Protein AF-A0A0G0PY58-F1 (afdb_monomer)

Foldseek 3Di:
DPDPDDPPPDDDDPDPVVVVVVVVVVLVVVQVVAADFDFWFFFAPFFQDPHGDPDAQWGWGDHPVFQKTKIKRKPDNPLNSLLSVLSCVQSGPVVVVVLVVLVVPDDDPCSVVVNVVVNQVSNLVSQVVSLVVLQVCCVPVVDPDIWMKMWIWGWDWDQDPVRDTWIKIKIDTWAAKWKWKQAPVLDIDTPDDHQFLLVVCCVVVVDPPVLSLCLLQDQALVSDDPSCNVCNDPCRVRHGQGTGNPHDCPVDPDGIDMDTDDQQMKMKIWDCLQSLQDGSVRLSVLVVVDSDFNVSFVVSSVSSRVSLNPSPRNSRTGHITDMGMDGD

Secondary structure (DSSP, 8-state):
-------------S-HHHHHHHHHHHHHHHHHHH--SPPPBP-BSSTT--PBPSS---EEEEETTTTEEEEE-BSSSHHHHHHHHHHHHHHSHHHHHHHHHHHHH--STTHHHHHHHHHHHHHHHHHHHHHHHHHHHHHHH------B-EEEEEEEEEE-TTS-EEEEEEEEEESS-EEEEE-TTS-EEE-----BHHHHHHHTTSS-HHHHHHHHT-SSGGGS-GGGTTTSSHHHHS-BS--BTTS--SSSPPPPEEEEE-TT-EEEEE-HHHHTTS-HHHHHHHHHH---HHHHHHHHHHHHHHHHH-TTSTT-----B-EEEEE-

Nearest PDB structures (foldseek):
  2xzv-assembly1_A  TM=8.140E-01  e=1.488E-15  Synechococcus elongatus
  2pk0-assembly3_C  TM=7.593E-01  e=7.548E-12  Streptococcus agalactiae A909
  6ae9-assembly1_B  TM=5.460E-01  e=1.946E-05  Oryza sativa Japonica Group
  2a8i-assembly1_B  TM=3.777E-01  e=8.333E-01  Homo sapiens
  5tc1-assembly1_M  TM=1.948E-01  e=3.030E+00  Emesvirus zinderi

Sequence (328 aa):
MSKISSFDFQEFPDDDSYLQERYLAFFEEQLERIHDGTKPETGFIQKGVFERKSVCEDVKLKQKNTGVFVVADGADWFAPRESVKIMWEHLGETLDHQLKQVCDHSNTINTLQQLTQFVANVLKTAVLIADHRVEVALLGLGWQTQGTTLSCGKLISISDTTGDSLHRFFFLNLGDSRIYLYRKNGYFHKLTVDDTRLQQWVHQGKLTSKEFSHIDQAISPIDLHRKLFPYATHLNRFQLTRCLGTGDVSREIPSISFIDVLPGERIVMTTNGITDQLLESEIQTHLFREKNDNAVESFLQHVALERSLDARHPRAIADDICVLVHTV

Radius of gyration: 20.15 Å; Cα contacts (8 Å, |Δi|>4): 609; chains: 1; bounding box: 54×49×56 Å

Mean predicted aligned error: 6.65 Å

Solvent-accessible surface area (backbone atoms only — not comparable to full-atom values): 17746 Å² total; per-residue (Å²): 138,79,86,76,79,76,84,76,90,70,89,75,77,98,48,69,67,62,54,50,53,51,49,48,54,52,49,54,57,55,45,66,76,57,44,58,75,77,79,61,44,62,20,28,75,43,64,48,45,94,52,57,47,96,63,54,24,48,39,72,39,34,26,76,92,52,25,31,38,37,42,15,43,25,76,33,65,57,42,11,50,53,36,50,51,36,44,46,65,53,48,21,70,58,36,54,54,50,49,52,53,53,54,78,72,54,91,57,99,56,50,66,63,51,50,52,52,49,53,41,50,52,55,50,48,32,51,53,52,27,27,50,54,36,35,51,47,34,73,74,68,70,53,78,79,50,27,14,24,39,30,38,36,41,46,44,77,44,76,47,98,85,74,52,69,50,35,38,38,36,34,44,66,34,12,60,36,41,40,33,43,37,41,81,89,68,52,67,48,74,76,58,74,48,31,22,50,54,46,51,33,35,77,68,67,77,36,51,72,68,56,50,51,50,53,68,65,41,67,41,70,82,78,48,63,77,89,46,50,86,58,56,38,70,72,38,62,69,34,66,68,32,23,38,40,73,33,72,47,87,86,60,70,75,75,66,45,70,48,82,53,54,81,68,20,31,45,35,38,34,31,47,36,33,56,52,45,41,45,71,70,56,55,48,52,46,61,70,76,40,84,52,39,56,60,43,32,55,48,52,44,49,54,24,50,59,37,19,51,35,65,83,43,74,36,36,51,45,43,38,26,34,62,48,50,44,71,76

pLDDT: mean 87.09, std 14.77, range [29.23, 98.75]

Organism: NCBI:txid1618995

InterPro domains:
  IPR001932 PPM-type phosphatase-like domain [PS51746] (41-328)
  IPR001932 PPM-type phosphatase-like domain [SM00332] (35-326)
  IPR036457 PPM-type phosphatase-like domain superfamily [G3DSA:3.60.40.10] (48-326)
  IPR036457 PPM-type phosphatase-like domain superfamily [SSF81606] (53-325)

Structure (mmCIF, N/CA/C/O backbone):
data_AF-A0A0G0PY58-F1
#
_entry.id   AF-A0A0G0PY58-F1
#
loop_
_atom_site.group_PDB
_atom_site.id
_atom_site.type_symbol
_atom_site.label_atom_id
_atom_site.label_alt_id
_atom_site.label_comp_id
_atom_site.label_asym_id
_atom_site.label_entity_id
_atom_site.label_seq_id
_atom_site.pdbx_PDB_ins_code
_atom_site.Cartn_x
_atom_site.Cartn_y
_atom_site.Cartn_z
_atom_site.occupancy
_atom_site.B_iso_or_equiv
_atom_site.auth_seq_id
_atom_site.auth_comp_id
_atom_site.auth_asym_id
_atom_site.auth_atom_id
_atom_site.pdbx_PDB_model_num
ATOM 1 N N . MET A 1 1 ? 3.209 15.822 27.672 1.00 31.11 1 MET A N 1
ATOM 2 C CA . MET A 1 1 ? 4.031 16.793 26.919 1.00 31.11 1 MET A CA 1
ATOM 3 C C . MET A 1 1 ? 5.425 16.206 26.727 1.00 31.11 1 MET A C 1
ATOM 5 O O . MET A 1 1 ? 6.342 16.548 27.464 1.00 31.11 1 MET A O 1
ATOM 9 N N . SER A 1 2 ? 5.574 15.270 25.790 1.00 29.70 2 SER A N 1
ATOM 10 C CA . SER A 1 2 ? 6.884 14.879 25.263 1.00 29.70 2 SER A CA 1
ATOM 11 C C . SER A 1 2 ? 7.252 15.885 24.171 1.00 29.70 2 SER A C 1
ATOM 13 O O . SER A 1 2 ? 6.420 16.249 23.342 1.00 29.70 2 SER A O 1
ATOM 15 N N . LYS A 1 3 ? 8.475 16.415 24.228 1.00 29.23 3 LYS A N 1
ATOM 16 C CA . LYS A 1 3 ? 9.012 17.325 23.216 1.00 29.23 3 LYS A CA 1
ATOM 17 C C . LYS A 1 3 ? 9.169 16.556 21.901 1.00 29.23 3 LYS A C 1
ATOM 19 O O . LYS A 1 3 ? 10.138 15.822 21.746 1.00 29.23 3 LYS A O 1
ATOM 24 N N . ILE A 1 4 ? 8.240 16.739 20.969 1.00 30.52 4 ILE A N 1
ATOM 25 C CA . ILE A 1 4 ? 8.531 16.566 19.545 1.00 30.52 4 ILE A CA 1
ATOM 26 C C . ILE A 1 4 ? 9.407 17.769 19.191 1.00 30.52 4 ILE A C 1
ATOM 28 O O . ILE A 1 4 ? 8.942 18.907 19.249 1.00 30.52 4 ILE A O 1
ATOM 32 N N . SER A 1 5 ? 10.702 17.547 18.958 1.00 31.98 5 SER A N 1
ATOM 33 C CA . SER A 1 5 ? 11.587 18.612 18.490 1.00 31.98 5 SER A CA 1
ATOM 34 C C . SER A 1 5 ? 11.146 19.007 17.085 1.00 31.98 5 SER A C 1
ATOM 36 O O . SER A 1 5 ? 11.289 18.225 16.145 1.00 31.98 5 SER A O 1
ATOM 38 N N . SER A 1 6 ? 10.595 20.209 16.947 1.00 34.66 6 SER A N 1
ATOM 39 C CA . SER A 1 6 ? 10.464 20.877 15.658 1.00 34.66 6 SER A CA 1
ATOM 40 C C . SER A 1 6 ? 11.845 20.956 15.005 1.00 34.66 6 SER A C 1
ATOM 42 O O . SER A 1 6 ? 12.813 21.336 15.663 1.00 34.66 6 SER A O 1
ATOM 44 N N . PHE A 1 7 ? 11.943 20.564 13.734 1.00 38.94 7 PHE A N 1
ATOM 45 C CA . PHE A 1 7 ? 13.132 20.800 12.917 1.00 38.94 7 PHE A CA 1
ATOM 46 C C . PHE A 1 7 ? 13.337 22.317 12.805 1.00 38.94 7 PHE A C 1
ATOM 48 O O . PHE A 1 7 ? 12.601 22.984 12.081 1.00 38.94 7 PHE A O 1
ATOM 55 N N . ASP A 1 8 ? 14.307 22.863 13.538 1.00 34.69 8 ASP A N 1
ATOM 56 C CA . ASP A 1 8 ? 14.848 24.188 13.241 1.00 34.69 8 ASP A CA 1
ATOM 57 C C . ASP A 1 8 ? 15.769 24.036 12.028 1.00 34.69 8 ASP A C 1
ATOM 59 O O . ASP A 1 8 ? 16.872 23.494 12.118 1.00 34.69 8 ASP A O 1
ATOM 63 N N . PHE A 1 9 ? 15.286 24.483 10.870 1.00 39.56 9 PHE A N 1
ATOM 64 C CA . PHE A 1 9 ? 16.095 24.662 9.669 1.00 39.56 9 PHE A CA 1
ATOM 65 C C . PHE A 1 9 ? 17.006 25.887 9.863 1.00 39.56 9 PHE A C 1
ATOM 67 O O . PHE A 1 9 ? 16.711 26.968 9.360 1.00 39.56 9 PHE A O 1
ATOM 74 N N . GLN A 1 10 ? 18.092 25.753 10.629 1.00 31.94 10 GLN A N 1
ATOM 75 C CA . GLN A 1 10 ? 19.158 26.760 10.675 1.00 31.94 10 GLN A CA 1
ATOM 76 C C . GLN A 1 10 ? 20.381 26.277 9.890 1.00 31.94 10 GLN A C 1
ATOM 78 O O . GLN A 1 10 ? 20.942 25.233 10.205 1.00 31.94 10 GLN A O 1
ATOM 83 N N . GLU A 1 11 ? 20.721 27.070 8.865 1.00 37.28 11 GLU A N 1
ATOM 84 C CA . GLU A 1 11 ? 21.960 27.134 8.068 1.00 37.28 11 GLU A CA 1
ATOM 85 C C . GLU A 1 11 ? 22.759 25.826 7.944 1.00 37.28 11 GLU A C 1
ATOM 87 O O . GLU A 1 11 ? 23.591 25.485 8.787 1.00 37.28 11 GLU A O 1
ATOM 92 N N . PHE A 1 12 ? 22.534 25.113 6.837 1.00 42.19 12 PHE A N 1
ATOM 93 C CA . PHE A 1 12 ? 23.250 23.888 6.492 1.00 42.19 12 PHE A CA 1
ATOM 94 C C . PHE A 1 12 ? 24.260 24.116 5.352 1.00 42.19 12 PHE A C 1
ATOM 96 O O . PHE A 1 12 ? 24.016 24.960 4.492 1.00 42.19 12 PHE A O 1
ATOM 103 N N . PRO A 1 13 ? 25.393 23.388 5.347 1.00 38.38 13 PRO A N 1
ATOM 104 C CA . PRO A 1 13 ? 26.414 23.475 4.301 1.00 38.38 13 PRO A CA 1
ATOM 105 C C . PRO A 1 13 ? 25.908 22.953 2.944 1.00 38.38 13 PRO A C 1
ATOM 107 O O . PRO A 1 13 ? 25.106 22.024 2.909 1.00 38.38 13 PRO A O 1
ATOM 110 N N . ASP A 1 14 ? 26.444 23.515 1.854 1.00 45.16 14 ASP A N 1
ATOM 111 C CA . ASP A 1 14 ? 26.076 23.306 0.434 1.00 45.16 14 ASP A CA 1
ATOM 112 C C . ASP A 1 14 ? 26.307 21.878 -0.136 1.00 45.16 14 ASP A C 1
ATOM 114 O O . ASP A 1 14 ? 26.390 21.707 -1.352 1.00 45.16 14 ASP A O 1
ATOM 118 N N . ASP A 1 15 ? 26.458 20.843 0.698 1.00 55.75 15 ASP A N 1
ATOM 119 C CA . ASP A 1 15 ? 26.666 19.461 0.239 1.00 55.75 15 ASP A CA 1
ATOM 120 C C . ASP A 1 15 ? 25.399 18.617 0.446 1.00 55.75 15 ASP A C 1
ATOM 122 O O . ASP A 1 15 ? 25.137 18.092 1.535 1.00 55.75 15 ASP A O 1
ATOM 126 N N . ASP A 1 16 ? 24.614 18.489 -0.629 1.00 65.44 16 ASP A N 1
ATOM 127 C CA . ASP A 1 16 ? 23.359 17.728 -0.685 1.00 65.44 16 ASP A CA 1
ATOM 128 C C . ASP A 1 16 ? 23.508 16.279 -0.183 1.00 65.44 16 ASP A C 1
ATOM 130 O O . ASP A 1 16 ? 22.574 15.726 0.407 1.00 65.44 16 ASP A O 1
ATOM 134 N N . SER A 1 17 ? 24.688 15.666 -0.351 1.00 71.38 17 SER A N 1
ATOM 135 C CA . SER A 1 17 ? 24.933 14.274 0.051 1.00 71.38 17 SER A CA 1
ATOM 136 C C . SER A 1 17 ? 24.943 14.096 1.574 1.00 71.38 17 SER A C 1
ATOM 138 O O . SER A 1 17 ? 24.347 13.157 2.107 1.00 71.38 17 SER A O 1
ATOM 140 N N . TYR A 1 18 ? 25.529 15.049 2.299 1.00 76.31 18 TYR A N 1
ATOM 141 C CA . TYR A 1 18 ? 25.595 15.023 3.759 1.00 76.31 18 TYR A CA 1
ATOM 142 C C . TYR A 1 18 ? 24.217 15.227 4.402 1.00 76.31 18 TYR A C 1
ATOM 144 O O . TYR A 1 18 ? 23.885 14.598 5.414 1.00 76.31 18 TYR A O 1
ATOM 152 N N . LEU A 1 19 ? 23.392 16.098 3.813 1.00 75.31 19 LEU A N 1
ATOM 153 C CA . LEU A 1 19 ? 22.016 16.325 4.259 1.00 75.31 19 LEU A CA 1
ATOM 154 C C . LEU A 1 19 ? 21.144 15.087 4.059 1.00 75.31 19 LEU A C 1
ATOM 156 O O . LEU A 1 19 ? 20.408 14.706 4.976 1.00 75.31 19 LEU A O 1
ATOM 160 N N . GLN A 1 20 ? 21.274 14.436 2.902 1.00 80.94 20 GLN A N 1
ATOM 161 C CA . GLN A 1 20 ? 20.603 13.175 2.616 1.00 80.94 20 GLN A CA 1
ATOM 162 C C . GLN A 1 20 ? 20.972 12.101 3.645 1.00 80.94 20 GLN A C 1
ATOM 164 O O . GLN A 1 20 ? 20.082 11.527 4.271 1.00 80.94 20 GLN A O 1
ATOM 169 N N . GLU A 1 21 ? 22.264 11.853 3.876 1.00 85.50 21 GLU A N 1
ATOM 170 C CA . GLU A 1 21 ? 22.717 10.828 4.825 1.00 85.50 21 GLU A CA 1
ATOM 171 C C . GLU A 1 21 ? 22.193 11.077 6.244 1.00 85.50 21 GLU A C 1
ATOM 173 O O . GLU A 1 21 ? 21.720 10.152 6.909 1.00 85.50 21 GLU A O 1
ATOM 178 N N . ARG A 1 22 ? 22.218 12.333 6.707 1.00 86.56 22 ARG A N 1
ATOM 179 C CA . ARG A 1 22 ? 21.702 12.689 8.036 1.00 86.56 22 ARG A CA 1
ATOM 180 C C . ARG A 1 22 ? 20.198 12.523 8.151 1.00 86.56 22 ARG A C 1
ATOM 182 O O . ARG A 1 22 ? 19.737 12.035 9.184 1.00 86.56 22 ARG A O 1
ATOM 189 N N . TYR A 1 23 ? 19.440 12.941 7.138 1.00 86.31 23 TYR A N 1
ATOM 190 C CA . TYR A 1 23 ? 17.993 12.751 7.141 1.00 86.31 23 TYR A CA 1
ATOM 191 C C . TYR A 1 23 ? 17.655 11.262 7.141 1.00 86.31 23 TYR A C 1
ATOM 193 O O . TYR A 1 23 ? 16.848 10.833 7.963 1.00 86.31 23 TYR A O 1
ATOM 201 N N . LEU A 1 24 ? 18.296 10.474 6.270 1.00 87.75 24 LEU A N 1
ATOM 202 C CA . LEU A 1 24 ? 18.095 9.029 6.196 1.00 87.75 24 LEU A CA 1
ATOM 203 C C . LEU A 1 24 ? 18.400 8.370 7.540 1.00 87.75 24 LEU A C 1
ATOM 205 O O . LEU A 1 24 ? 17.536 7.699 8.089 1.00 87.75 24 LEU A O 1
ATOM 209 N N . ALA A 1 25 ? 19.572 8.627 8.123 1.00 90.06 25 ALA A N 1
ATOM 210 C CA . ALA A 1 25 ? 19.943 8.058 9.416 1.00 90.06 25 ALA A CA 1
ATOM 211 C C . ALA A 1 25 ? 18.930 8.407 10.520 1.00 90.06 25 ALA A C 1
ATOM 213 O O . ALA A 1 25 ? 18.508 7.532 11.275 1.00 90.06 25 ALA A O 1
ATOM 214 N N . PHE A 1 26 ? 18.498 9.671 10.586 1.00 90.75 26 PHE A N 1
ATOM 215 C CA . PHE A 1 26 ? 17.493 10.109 11.551 1.00 90.75 26 PHE A CA 1
ATOM 216 C C . PHE A 1 26 ? 16.137 9.427 11.323 1.00 90.75 26 PHE A C 1
ATOM 218 O O . PHE A 1 26 ? 15.521 8.948 12.275 1.00 90.75 26 PHE A O 1
ATOM 225 N N . PHE A 1 27 ? 15.659 9.385 10.078 1.00 92.06 27 PHE A N 1
ATOM 226 C CA . PHE A 1 27 ? 14.375 8.782 9.741 1.00 92.06 27 PHE A CA 1
ATOM 227 C C . PHE A 1 27 ? 14.369 7.281 10.035 1.00 92.06 27 PHE A C 1
ATOM 229 O O . PHE A 1 27 ? 13.442 6.808 10.686 1.00 92.06 27 PHE A O 1
ATOM 236 N N . GLU A 1 28 ? 15.401 6.547 9.614 1.00 92.06 28 GLU A N 1
ATOM 237 C CA . GLU A 1 28 ? 15.500 5.101 9.835 1.00 92.06 28 GLU A CA 1
ATOM 238 C C . GLU A 1 28 ? 15.559 4.769 11.335 1.00 92.06 28 GLU A C 1
ATOM 240 O O . GLU A 1 28 ? 14.909 3.823 11.781 1.00 92.06 28 GLU A O 1
ATOM 245 N N . GLU A 1 29 ? 16.243 5.591 12.143 1.00 93.06 29 GLU A N 1
ATOM 246 C CA . GLU A 1 29 ? 16.236 5.456 13.604 1.00 93.06 29 GLU A CA 1
ATOM 247 C C . GLU A 1 29 ? 14.831 5.664 14.194 1.00 93.06 29 GLU A C 1
ATOM 249 O O . GLU A 1 29 ? 14.412 4.921 15.085 1.00 93.06 29 GLU A O 1
ATOM 254 N N . GLN A 1 30 ? 14.085 6.671 13.726 1.00 92.19 30 GLN A N 1
ATOM 255 C CA . GLN A 1 30 ? 12.710 6.884 14.188 1.00 92.19 30 GLN A CA 1
ATOM 256 C C . GLN A 1 30 ? 11.787 5.749 13.741 1.00 92.19 30 GLN A C 1
ATOM 258 O O . GLN A 1 30 ? 11.008 5.251 14.554 1.00 92.19 30 GLN A O 1
ATOM 263 N N . LEU A 1 31 ? 11.887 5.327 12.479 1.00 91.94 31 LEU A N 1
ATOM 264 C CA . LEU A 1 31 ? 11.060 4.271 11.908 1.00 91.94 31 LEU A CA 1
ATOM 265 C C . LEU A 1 31 ? 11.274 2.949 12.650 1.00 91.94 31 LEU A C 1
ATOM 267 O O . LEU A 1 31 ? 10.300 2.300 13.012 1.00 91.94 31 LEU A O 1
ATOM 271 N N . GLU A 1 32 ? 12.519 2.584 12.961 1.00 92.25 32 GLU A N 1
ATOM 272 C CA . GLU A 1 32 ? 12.852 1.356 13.696 1.00 92.25 32 GLU A CA 1
ATOM 273 C C . GLU A 1 32 ? 12.222 1.295 15.097 1.00 92.25 32 GLU A C 1
ATOM 275 O O . GLU A 1 32 ? 11.927 0.212 15.598 1.00 92.25 32 GLU A O 1
ATOM 280 N N . ARG A 1 33 ? 11.946 2.447 15.719 1.00 92.12 33 ARG A N 1
ATOM 281 C CA . ARG A 1 33 ? 11.275 2.513 17.029 1.00 92.12 33 ARG A CA 1
ATOM 282 C C . ARG A 1 33 ? 9.768 2.282 16.951 1.00 92.12 33 ARG A C 1
ATOM 284 O O . ARG A 1 33 ? 9.172 1.910 17.960 1.00 92.12 33 ARG A O 1
ATOM 291 N N . ILE A 1 34 ? 9.148 2.552 15.802 1.00 92.12 34 ILE A N 1
ATOM 292 C CA . ILE A 1 34 ? 7.684 2.545 15.639 1.00 92.12 34 ILE A CA 1
ATOM 293 C C . ILE A 1 34 ? 7.179 1.491 14.649 1.00 92.12 34 ILE A C 1
ATOM 295 O O . ILE A 1 34 ? 5.971 1.291 14.558 1.00 92.12 34 ILE A O 1
ATOM 299 N N . HIS A 1 35 ? 8.057 0.855 13.882 1.00 93.94 35 HIS A N 1
ATOM 300 C CA . HIS A 1 35 ? 7.697 -0.133 12.876 1.00 93.94 35 HIS A CA 1
ATOM 301 C C . HIS A 1 35 ? 7.709 -1.550 13.463 1.00 93.94 35 HIS A C 1
ATOM 303 O O . HIS A 1 35 ? 8.715 -2.020 13.989 1.00 93.94 35 HIS A O 1
ATOM 309 N N . ASP A 1 36 ? 6.604 -2.264 13.287 1.00 90.56 36 ASP A N 1
ATOM 310 C CA . ASP A 1 36 ? 6.487 -3.691 13.538 1.00 90.56 36 ASP A CA 1
ATOM 311 C C . ASP A 1 36 ? 6.756 -4.482 12.252 1.00 90.56 36 ASP A C 1
ATOM 313 O O . ASP A 1 36 ? 6.131 -4.240 11.227 1.00 90.56 36 ASP A O 1
ATOM 317 N N . GLY A 1 37 ? 7.557 -5.543 12.319 1.00 86.38 37 GLY A N 1
ATOM 318 C CA . GLY A 1 37 ? 7.691 -6.490 11.208 1.00 86.38 37 GLY A CA 1
ATOM 319 C C . GLY A 1 37 ? 8.985 -6.346 10.419 1.00 86.38 37 GLY A C 1
ATOM 320 O O . GLY A 1 37 ? 10.028 -5.988 10.962 1.00 86.38 37 GLY A O 1
ATOM 321 N N . THR A 1 38 ? 8.937 -6.784 9.165 1.00 88.00 38 THR A N 1
ATOM 322 C CA . THR A 1 38 ? 10.114 -6.870 8.287 1.00 88.00 38 THR A CA 1
ATOM 323 C C . THR A 1 38 ? 10.404 -5.522 7.639 1.00 88.00 38 THR A C 1
ATOM 325 O O . THR A 1 38 ? 9.471 -4.782 7.384 1.00 88.00 38 THR A O 1
ATOM 328 N N . LYS A 1 39 ? 11.653 -5.193 7.298 1.00 90.94 39 LYS A N 1
ATOM 329 C CA . LYS A 1 39 ? 11.932 -4.034 6.427 1.00 90.94 39 LYS A CA 1
ATOM 330 C C . LYS A 1 39 ? 11.666 -4.412 4.951 1.00 90.94 39 LYS A C 1
ATOM 332 O O . LYS A 1 39 ? 11.654 -5.611 4.642 1.00 90.94 39 LYS A O 1
ATOM 337 N N . PRO A 1 40 ? 11.393 -3.445 4.055 1.00 90.50 40 PRO A N 1
ATOM 338 C CA . PRO A 1 40 ? 11.412 -3.690 2.612 1.00 90.50 40 PRO A CA 1
ATOM 339 C C . PRO A 1 40 ? 12.747 -4.292 2.162 1.00 90.50 40 PRO A C 1
ATOM 341 O O . PRO A 1 40 ? 13.786 -4.044 2.778 1.00 90.50 40 PRO A O 1
ATOM 344 N N . GLU A 1 41 ? 12.719 -5.076 1.090 1.00 90.69 41 GLU A N 1
ATOM 345 C CA . GLU A 1 41 ? 13.930 -5.576 0.444 1.00 90.69 41 GLU A CA 1
ATOM 346 C C . GLU A 1 41 ? 14.335 -4.639 -0.689 1.00 90.69 41 GLU A C 1
ATOM 348 O O . GLU A 1 41 ? 13.546 -4.375 -1.593 1.00 90.69 41 GLU A O 1
ATOM 353 N N . THR A 1 42 ? 15.585 -4.180 -0.658 1.00 87.75 42 THR A N 1
ATOM 354 C CA . THR A 1 42 ? 16.138 -3.352 -1.730 1.00 87.75 42 THR A CA 1
ATOM 355 C C . THR A 1 42 ? 16.228 -4.138 -3.033 1.00 87.75 42 THR A C 1
ATOM 357 O O . THR A 1 42 ? 16.814 -5.226 -3.078 1.00 87.75 42 THR A O 1
ATOM 360 N N . GLY A 1 43 ? 15.693 -3.538 -4.084 1.00 81.69 43 GLY A N 1
ATOM 361 C CA . GLY A 1 43 ? 15.694 -4.013 -5.450 1.00 81.69 43 GLY A CA 1
ATOM 362 C C . GLY A 1 43 ? 17.040 -3.893 -6.147 1.00 81.69 43 GLY A C 1
ATOM 363 O O . GLY A 1 43 ? 18.064 -3.531 -5.563 1.00 81.69 43 GLY A O 1
ATOM 364 N N . PHE A 1 44 ? 17.026 -4.193 -7.444 1.00 81.38 44 PHE A N 1
ATOM 365 C CA . PHE A 1 44 ? 18.209 -4.201 -8.304 1.00 81.38 44 PHE A CA 1
ATOM 366 C C . PHE A 1 44 ? 18.271 -2.976 -9.212 1.00 81.38 44 PHE A C 1
ATOM 368 O O . PHE A 1 44 ? 17.249 -2.382 -9.538 1.00 81.38 44 PHE A O 1
ATOM 375 N N . ILE A 1 45 ? 19.476 -2.637 -9.674 1.00 79.44 45 ILE A N 1
ATOM 376 C CA . ILE A 1 45 ? 19.682 -1.541 -10.636 1.00 79.44 45 ILE A CA 1
ATOM 377 C C . ILE A 1 45 ? 19.046 -1.874 -11.995 1.00 79.44 45 ILE A C 1
ATOM 379 O O . ILE A 1 45 ? 18.508 -1.006 -12.679 1.00 79.44 45 ILE A O 1
ATOM 383 N N . GLN A 1 46 ? 19.109 -3.142 -12.408 1.00 77.69 46 GLN A N 1
ATOM 384 C CA . GLN A 1 46 ? 18.528 -3.621 -13.659 1.00 77.69 46 GLN A CA 1
ATOM 385 C C . GLN A 1 46 ? 18.070 -5.078 -13.524 1.00 77.69 46 GLN A C 1
ATOM 387 O O . GLN A 1 46 ? 18.639 -5.863 -12.766 1.00 77.69 46 GLN A O 1
ATOM 392 N N . LYS A 1 47 ? 17.039 -5.453 -14.296 1.00 75.81 47 LYS A N 1
ATOM 393 C CA . LYS A 1 47 ? 16.478 -6.812 -14.343 1.00 75.81 47 LYS A CA 1
ATOM 394 C C . LYS A 1 47 ? 17.572 -7.864 -14.553 1.00 75.81 47 LYS A C 1
ATOM 396 O O . LYS A 1 47 ? 18.272 -7.832 -15.565 1.00 75.81 47 LYS A O 1
ATOM 401 N N . GLY A 1 48 ? 17.658 -8.825 -13.632 1.00 71.94 48 GLY A N 1
ATOM 402 C CA . GLY A 1 48 ? 18.615 -9.933 -13.698 1.00 71.94 48 GLY A CA 1
ATOM 403 C C . GLY A 1 48 ? 20.067 -9.567 -13.375 1.00 71.94 48 GLY A C 1
ATOM 404 O O . GLY A 1 48 ? 20.954 -10.382 -13.621 1.00 71.94 48 GLY A O 1
ATOM 405 N N . VAL A 1 49 ? 20.326 -8.363 -12.856 1.00 72.31 49 VAL A N 1
ATOM 406 C CA . VAL A 1 49 ? 21.645 -7.954 -12.358 1.00 72.31 49 VAL A CA 1
ATOM 407 C C . VAL A 1 49 ? 21.665 -8.121 -10.842 1.00 72.31 49 VAL A C 1
ATOM 409 O O . VAL A 1 49 ? 20.721 -7.732 -10.172 1.00 72.31 49 VAL A O 1
ATOM 412 N N . PHE A 1 50 ? 22.744 -8.679 -10.290 1.00 75.75 50 PHE A N 1
ATOM 413 C CA . PHE A 1 50 ? 22.882 -8.914 -8.843 1.00 75.75 50 PHE A CA 1
ATOM 414 C C . PHE A 1 50 ? 23.248 -7.655 -8.034 1.00 75.75 50 PHE A C 1
ATOM 416 O O . PHE A 1 50 ? 23.408 -7.730 -6.817 1.00 75.75 50 PHE A O 1
ATOM 423 N N . GLU A 1 51 ? 23.401 -6.506 -8.691 1.00 81.25 51 GLU A N 1
ATOM 424 C CA . GLU A 1 51 ? 23.746 -5.235 -8.056 1.00 81.25 51 GLU A CA 1
ATOM 425 C C . GLU A 1 51 ? 22.478 -4.539 -7.551 1.00 81.25 51 GLU A C 1
ATOM 427 O O . GLU A 1 51 ? 21.564 -4.246 -8.329 1.00 81.25 51 GLU A O 1
ATOM 432 N N . ARG A 1 52 ? 22.413 -4.317 -6.233 1.00 81.06 52 ARG A N 1
ATOM 433 C CA . ARG A 1 52 ? 21.273 -3.673 -5.573 1.00 81.06 52 ARG A CA 1
ATOM 434 C C . ARG A 1 52 ? 21.340 -2.154 -5.704 1.00 81.06 52 ARG A C 1
ATOM 436 O O . ARG A 1 52 ? 22.432 -1.592 -5.792 1.00 81.06 52 ARG A O 1
ATOM 443 N N . LYS A 1 53 ? 20.177 -1.494 -5.661 1.00 83.69 53 LYS A N 1
ATOM 444 C CA . LYS A 1 53 ? 20.122 -0.042 -5.436 1.00 83.69 53 LYS A CA 1
ATOM 445 C C . LYS A 1 53 ? 20.898 0.287 -4.151 1.00 83.69 53 LYS A C 1
ATOM 447 O O . LYS A 1 53 ? 20.920 -0.505 -3.207 1.00 83.69 53 LYS A O 1
ATOM 452 N N . SER A 1 54 ? 21.549 1.446 -4.104 1.00 82.94 54 SER A N 1
ATOM 453 C CA . SER A 1 54 ? 22.275 1.885 -2.903 1.00 82.94 54 SER A CA 1
ATOM 454 C C . SER A 1 54 ? 21.333 2.242 -1.751 1.00 82.94 54 SER A C 1
ATOM 456 O O . SER A 1 54 ? 21.714 2.137 -0.587 1.00 82.94 54 SER A O 1
ATOM 458 N N . VAL A 1 55 ? 20.103 2.644 -2.076 1.00 85.81 55 VAL A N 1
ATOM 459 C CA . VAL A 1 55 ? 19.052 3.016 -1.130 1.00 85.81 55 VAL A CA 1
ATOM 460 C C . VAL A 1 55 ? 17.751 2.357 -1.578 1.00 85.81 55 VAL A C 1
ATOM 462 O O . VAL A 1 55 ? 17.435 2.365 -2.763 1.00 85.81 55 VAL A O 1
ATOM 465 N N . CYS A 1 56 ? 17.012 1.783 -0.628 1.00 91.62 56 CYS A N 1
ATOM 466 C CA . CYS A 1 56 ? 15.638 1.348 -0.862 1.00 91.62 56 CYS A CA 1
ATOM 467 C C . CYS A 1 56 ? 14.732 2.579 -0.956 1.00 91.62 56 CYS A C 1
ATOM 469 O O . CYS A 1 56 ? 14.709 3.407 -0.030 1.00 91.62 56 CYS A O 1
ATOM 471 N N . GLU A 1 57 ? 14.003 2.689 -2.058 1.00 93.06 57 GLU A N 1
ATOM 472 C CA . GLU A 1 57 ? 13.053 3.769 -2.306 1.00 93.06 57 GLU A CA 1
ATOM 473 C C . GLU A 1 57 ? 11.687 3.408 -1.698 1.00 93.06 57 GLU A C 1
ATOM 475 O O . GLU A 1 57 ? 11.019 4.275 -1.147 1.00 93.06 57 GLU A O 1
ATOM 480 N N . ASP A 1 58 ? 11.344 2.119 -1.611 1.00 95.94 58 ASP A N 1
ATOM 481 C CA . ASP A 1 58 ? 10.184 1.659 -0.839 1.00 95.94 58 ASP A CA 1
ATOM 482 C C . ASP A 1 58 ? 10.315 1.941 0.666 1.00 95.94 58 ASP A C 1
ATOM 484 O O . ASP A 1 58 ? 11.347 1.684 1.298 1.00 95.94 58 ASP A O 1
ATOM 488 N N . VAL A 1 59 ? 9.209 2.367 1.281 1.00 96.62 59 VAL A N 1
ATOM 489 C CA . VAL A 1 59 ? 9.070 2.520 2.734 1.00 96.62 59 VAL A CA 1
ATOM 490 C C . VAL A 1 59 ? 7.743 1.925 3.191 1.00 96.62 59 VAL A C 1
ATOM 492 O O . VAL A 1 59 ? 6.703 2.100 2.555 1.00 96.62 59 VAL A O 1
ATOM 495 N N . LYS A 1 60 ? 7.745 1.251 4.346 1.00 96.94 60 LYS A N 1
ATOM 496 C CA . LYS A 1 60 ? 6.507 0.813 5.002 1.00 96.94 60 LYS A CA 1
ATOM 497 C C . LYS A 1 60 ? 6.497 1.060 6.500 1.00 96.94 60 LYS A C 1
ATOM 499 O O . LYS A 1 60 ? 7.503 0.922 7.193 1.00 96.94 60 LYS A O 1
ATOM 504 N N . LEU A 1 61 ? 5.306 1.338 7.012 1.00 98.06 61 LEU A N 1
ATOM 505 C CA . LEU A 1 61 ? 5.011 1.454 8.430 1.00 98.06 61 LEU A CA 1
ATOM 506 C C . LEU A 1 61 ? 3.881 0.496 8.780 1.00 98.06 61 LEU A C 1
ATOM 508 O O . LEU A 1 61 ? 2.793 0.578 8.220 1.00 98.06 61 LEU A O 1
ATOM 512 N N . LYS A 1 62 ? 4.131 -0.378 9.747 1.00 97.81 62 LYS A N 1
ATOM 513 C CA . LYS A 1 62 ? 3.119 -1.214 10.384 1.00 97.81 62 LYS A CA 1
ATOM 514 C C . LYS A 1 62 ? 3.190 -0.907 11.866 1.00 97.81 62 LYS A C 1
ATOM 516 O O . LYS A 1 62 ? 4.166 -1.270 12.500 1.00 97.81 62 LYS A O 1
ATOM 521 N N . GLN A 1 63 ? 2.201 -0.216 12.410 1.00 96.81 63 GLN A N 1
ATOM 522 C CA . GLN A 1 63 ? 2.157 0.087 13.835 1.00 96.81 63 GLN A CA 1
ATOM 523 C C . GLN A 1 63 ? 0.843 -0.436 14.401 1.00 96.81 63 GLN A C 1
ATOM 525 O O . GLN A 1 63 ? -0.201 0.210 14.303 1.00 96.81 63 GLN A O 1
ATOM 530 N N . LYS A 1 64 ? 0.896 -1.645 14.967 1.00 95.31 64 LYS A N 1
ATOM 531 C CA . LYS A 1 64 ? -0.295 -2.390 15.396 1.00 95.31 64 LYS A CA 1
ATOM 532 C C . LYS A 1 64 ? -1.040 -1.690 16.525 1.00 95.31 64 LYS A C 1
ATOM 534 O O . LYS A 1 64 ? -2.265 -1.727 16.545 1.00 95.31 64 LYS A O 1
ATOM 539 N N . ASN A 1 65 ? -0.322 -1.032 17.436 1.00 93.81 65 ASN A N 1
ATOM 540 C CA . ASN A 1 65 ? -0.924 -0.445 18.636 1.00 93.81 65 ASN A CA 1
ATOM 541 C C . ASN A 1 65 ? -1.851 0.727 18.314 1.00 93.81 65 ASN A C 1
ATOM 543 O O . ASN A 1 65 ? -2.882 0.892 18.956 1.00 93.81 65 ASN A O 1
ATOM 547 N N . THR A 1 66 ? -1.493 1.521 17.307 1.00 95.44 66 THR A N 1
ATOM 548 C CA . THR A 1 66 ? -2.331 2.622 16.817 1.00 95.44 66 THR A CA 1
ATOM 549 C C . THR A 1 66 ? -3.114 2.222 15.565 1.00 95.44 66 THR A C 1
ATOM 551 O O . THR A 1 66 ? -3.873 3.026 15.040 1.00 95.44 66 THR A O 1
ATOM 554 N N . GLY A 1 67 ? -2.941 1.009 15.035 1.00 97.25 67 GLY A N 1
ATOM 555 C CA . GLY A 1 67 ? -3.610 0.567 13.811 1.00 97.25 67 GLY A CA 1
ATOM 556 C C . GLY A 1 67 ? -3.242 1.386 12.569 1.00 97.25 67 GLY A C 1
ATOM 557 O O . GLY A 1 67 ? -4.087 1.551 11.691 1.00 97.25 67 GLY A O 1
ATOM 558 N N . VAL A 1 68 ? -2.027 1.938 12.493 1.00 98.31 68 VAL A N 1
ATOM 559 C CA . VAL A 1 68 ? -1.550 2.697 11.323 1.00 98.31 68 VAL A CA 1
ATOM 560 C C . VAL A 1 68 ? -0.750 1.784 10.405 1.00 98.31 68 VAL A C 1
ATOM 562 O O . VAL A 1 68 ? 0.215 1.145 10.832 1.00 98.31 68 VAL A O 1
ATOM 565 N N . PHE A 1 69 ? -1.135 1.757 9.130 1.00 98.56 69 PHE A N 1
ATOM 566 C CA . PHE A 1 69 ? -0.493 0.942 8.103 1.00 98.56 69 PHE A CA 1
ATOM 567 C C . PHE A 1 69 ? -0.228 1.785 6.861 1.00 98.56 69 PHE A C 1
ATOM 569 O O . PHE A 1 69 ? -1.131 2.448 6.353 1.00 98.56 69 PHE A O 1
ATOM 576 N N . VAL A 1 70 ? 1.011 1.786 6.382 1.00 98.50 70 VAL A N 1
ATOM 577 C CA . VAL A 1 70 ? 1.438 2.591 5.235 1.00 98.50 70 VAL A CA 1
ATOM 578 C C . VAL A 1 70 ? 2.429 1.796 4.404 1.00 98.50 70 VAL A C 1
ATOM 580 O O . VAL A 1 70 ? 3.329 1.162 4.952 1.00 98.50 70 VAL A O 1
ATOM 583 N N . VAL A 1 71 ? 2.271 1.864 3.090 1.00 98.25 71 VAL A N 1
ATOM 584 C CA . VAL A 1 71 ? 3.235 1.422 2.088 1.00 98.25 71 VAL A CA 1
ATOM 585 C C . VAL A 1 71 ? 3.362 2.549 1.066 1.00 98.25 71 VAL A C 1
ATOM 587 O O . VAL A 1 71 ? 2.349 3.058 0.579 1.00 98.25 71 VAL A O 1
ATOM 590 N N . ALA A 1 72 ? 4.593 2.956 0.786 1.00 97.44 72 ALA A N 1
ATOM 591 C CA . ALA A 1 72 ? 4.921 3.999 -0.171 1.00 97.44 72 ALA A CA 1
ATOM 592 C C . ALA A 1 72 ? 6.058 3.503 -1.067 1.00 97.44 72 ALA A C 1
ATOM 594 O O . ALA A 1 72 ? 7.108 3.118 -0.555 1.00 97.44 72 ALA A O 1
ATOM 595 N N . ASP A 1 73 ? 5.811 3.496 -2.373 1.00 95.56 73 ASP A N 1
ATOM 596 C CA . ASP A 1 73 ? 6.802 3.197 -3.414 1.00 95.56 73 ASP A CA 1
ATOM 597 C C . ASP A 1 73 ? 7.310 4.523 -3.965 1.00 95.56 73 ASP A C 1
ATOM 599 O O . ASP A 1 73 ? 6.514 5.347 -4.429 1.00 95.56 73 ASP A O 1
ATOM 603 N N . GLY A 1 74 ? 8.597 4.790 -3.783 1.00 92.31 74 GLY A N 1
ATOM 604 C CA . GLY A 1 74 ? 9.235 6.027 -4.204 1.00 92.31 74 GLY A CA 1
ATOM 605 C C . GLY A 1 74 ? 9.981 5.857 -5.518 1.00 92.31 74 GLY A C 1
ATOM 606 O O . GLY A 1 74 ? 10.661 4.866 -5.729 1.00 92.31 74 GLY A O 1
ATOM 607 N N . ALA A 1 75 ? 9.970 6.895 -6.351 1.00 85.31 75 ALA A N 1
ATOM 608 C CA . ALA A 1 75 ? 10.978 7.049 -7.403 1.00 85.31 75 ALA A CA 1
ATOM 609 C C . ALA A 1 75 ? 12.325 7.572 -6.853 1.00 85.31 75 ALA A C 1
ATOM 611 O O . ALA A 1 75 ? 13.280 7.762 -7.605 1.00 85.31 75 ALA A O 1
ATOM 612 N N . ASP A 1 76 ? 12.365 7.882 -5.556 1.00 84.38 76 ASP A N 1
ATOM 613 C CA . ASP A 1 76 ? 13.486 8.444 -4.820 1.00 84.38 76 ASP A CA 1
ATOM 614 C C . ASP A 1 76 ? 13.369 8.107 -3.324 1.00 84.38 76 ASP A C 1
ATOM 616 O O . ASP A 1 76 ? 12.414 7.482 -2.858 1.00 84.38 76 ASP A O 1
ATOM 620 N N . TRP A 1 77 ? 14.344 8.562 -2.541 1.00 85.56 77 TRP A N 1
ATOM 621 C CA . TRP A 1 77 ? 14.435 8.249 -1.123 1.00 85.56 77 TRP A CA 1
ATOM 622 C C . TRP A 1 77 ? 13.606 9.163 -0.200 1.00 85.56 77 TRP A C 1
ATOM 624 O O . TRP A 1 77 ? 13.251 8.731 0.898 1.00 85.56 77 TRP A O 1
ATOM 634 N N . PHE A 1 78 ? 13.327 10.415 -0.565 1.00 89.75 78 PHE A N 1
ATOM 635 C CA . PHE A 1 78 ? 12.759 11.420 0.339 1.00 89.75 78 PHE A CA 1
ATOM 636 C C . PHE A 1 78 ? 11.233 11.354 0.399 1.00 89.75 78 PHE A C 1
ATOM 638 O O . PHE A 1 78 ? 10.668 11.211 1.488 1.00 89.75 78 PHE A O 1
ATOM 645 N N . ALA A 1 79 ? 10.564 11.427 -0.756 1.00 92.44 79 ALA A N 1
ATOM 646 C CA . ALA A 1 79 ? 9.105 11.472 -0.850 1.00 92.44 79 ALA A CA 1
ATOM 647 C C . ALA A 1 79 ? 8.378 10.351 -0.067 1.00 92.44 79 ALA A C 1
ATOM 649 O O . ALA A 1 79 ? 7.468 10.673 0.712 1.00 92.44 79 ALA A O 1
ATOM 650 N N . PRO A 1 80 ? 8.758 9.061 -0.184 1.00 94.69 80 PRO A N 1
ATOM 651 C CA . PRO A 1 80 ? 8.109 7.976 0.561 1.00 94.69 80 PRO A CA 1
ATOM 652 C C . PRO A 1 80 ? 8.310 8.103 2.078 1.00 94.69 80 PRO A C 1
ATOM 654 O O . PRO A 1 80 ? 7.372 7.898 2.853 1.00 94.69 80 PRO A O 1
ATOM 657 N N . ARG A 1 81 ? 9.508 8.502 2.523 1.00 94.12 81 ARG A N 1
ATOM 658 C CA . ARG A 1 81 ? 9.851 8.656 3.948 1.00 94.12 81 ARG A CA 1
ATOM 659 C C . ARG A 1 81 ? 9.076 9.798 4.586 1.00 94.12 81 ARG A C 1
ATOM 661 O O . ARG A 1 81 ? 8.449 9.622 5.632 1.00 94.12 81 ARG A O 1
ATOM 668 N N . GLU A 1 82 ? 9.061 10.948 3.925 1.00 93.94 82 GLU A N 1
ATOM 669 C CA . GLU A 1 82 ? 8.328 12.118 4.393 1.00 93.94 82 GLU A CA 1
ATOM 670 C C . GLU A 1 82 ? 6.817 11.842 4.442 1.00 93.94 82 GLU A C 1
ATOM 672 O O . GLU A 1 82 ? 6.151 12.172 5.428 1.00 93.94 82 GLU A O 1
ATOM 677 N N . SER A 1 83 ? 6.282 11.141 3.439 1.00 95.44 83 SER A N 1
ATOM 678 C CA . SER A 1 83 ? 4.874 10.735 3.407 1.00 95.44 83 SER A CA 1
ATOM 679 C C . SER A 1 83 ? 4.519 9.800 4.565 1.00 95.44 83 SER A C 1
ATOM 681 O O . SER A 1 83 ? 3.541 10.040 5.277 1.00 95.44 83 SER A O 1
ATOM 683 N N . VAL A 1 84 ? 5.333 8.769 4.817 1.00 96.94 84 VAL A N 1
ATOM 684 C CA . VAL A 1 84 ? 5.144 7.831 5.939 1.00 96.94 84 VAL A CA 1
ATOM 685 C C . VAL A 1 84 ? 5.227 8.544 7.288 1.00 96.94 84 VAL A C 1
ATOM 687 O O . VAL A 1 84 ? 4.392 8.296 8.162 1.00 96.94 84 VAL A O 1
ATOM 690 N N . LYS A 1 85 ? 6.178 9.470 7.452 1.00 95.88 85 LYS A N 1
ATOM 691 C CA . LYS A 1 85 ? 6.301 10.300 8.657 1.00 95.88 85 LYS A CA 1
ATOM 692 C C . LYS A 1 85 ? 5.026 11.099 8.922 1.00 95.88 85 LYS A C 1
ATOM 694 O O . LYS A 1 85 ? 4.519 11.080 10.039 1.00 95.88 85 LYS A O 1
ATOM 699 N N . ILE A 1 86 ? 4.481 11.761 7.905 1.00 96.50 86 ILE A N 1
ATOM 700 C CA . ILE A 1 86 ? 3.265 12.576 8.039 1.00 96.50 86 ILE A CA 1
ATOM 701 C C . ILE A 1 86 ? 2.050 11.698 8.342 1.00 96.50 86 ILE A C 1
ATOM 703 O O . ILE A 1 86 ? 1.241 12.047 9.203 1.00 96.50 86 ILE A O 1
ATOM 707 N N . MET A 1 87 ? 1.933 10.531 7.697 1.00 97.44 87 MET A N 1
ATOM 708 C CA . MET A 1 87 ? 0.879 9.571 8.037 1.00 97.44 87 MET A CA 1
ATOM 709 C C . MET A 1 87 ? 0.973 9.151 9.505 1.00 97.44 87 MET A C 1
ATOM 711 O O . MET A 1 87 ? -0.042 9.127 10.193 1.00 97.44 87 MET A O 1
ATOM 715 N N . TRP A 1 88 ? 2.172 8.862 10.011 1.00 96.69 88 TRP A N 1
ATOM 716 C CA . TRP A 1 88 ? 2.373 8.535 11.421 1.00 96.69 88 TRP A CA 1
ATOM 717 C C . TRP A 1 88 ? 1.976 9.685 12.357 1.00 96.69 88 TRP A C 1
ATOM 719 O O . TRP A 1 88 ? 1.183 9.477 13.276 1.00 96.69 88 TRP A O 1
ATOM 729 N N . GLU A 1 89 ? 2.477 10.896 12.099 1.00 95.69 89 GLU A N 1
ATOM 730 C CA . GLU A 1 89 ? 2.221 12.092 12.915 1.00 95.69 89 GLU A CA 1
ATOM 731 C C . GLU A 1 89 ? 0.720 12.402 13.030 1.00 95.69 89 GLU A C 1
ATOM 733 O O . GLU A 1 89 ? 0.240 12.779 14.099 1.00 95.69 89 GLU A O 1
ATOM 738 N N . HIS A 1 90 ? -0.037 12.214 11.945 1.00 96.75 90 HIS A N 1
ATOM 739 C CA . HIS A 1 90 ? -1.457 12.557 11.903 1.00 96.75 90 HIS A CA 1
ATOM 740 C C . HIS A 1 90 ? -2.400 11.399 12.228 1.00 96.75 90 HIS A C 1
ATOM 742 O O . HIS A 1 90 ? -3.480 11.651 12.758 1.00 96.75 90 HIS A O 1
ATOM 748 N N . LEU A 1 91 ? -2.039 10.154 11.906 1.00 97.00 91 LEU A N 1
ATOM 749 C CA . LEU A 1 91 ? -2.914 8.987 12.071 1.00 97.00 91 LEU A CA 1
ATOM 750 C C . LEU A 1 91 ? -2.574 8.145 13.297 1.00 97.00 91 LEU A C 1
ATOM 752 O O . LEU A 1 91 ? -3.387 7.303 13.668 1.00 97.00 91 LEU A O 1
ATOM 756 N N . GLY A 1 92 ? -1.412 8.343 13.921 1.00 95.12 92 GLY A N 1
ATOM 757 C CA . GLY A 1 92 ? -0.990 7.624 15.122 1.00 95.12 92 GLY A CA 1
ATOM 758 C C . GLY A 1 92 ? -1.727 8.080 16.383 1.00 95.12 92 GLY A C 1
ATOM 759 O O . GLY A 1 92 ? -2.945 8.280 16.392 1.00 95.12 92 GLY A O 1
ATOM 760 N N . GLU A 1 93 ? -0.972 8.274 17.464 1.00 92.50 93 GLU A N 1
ATOM 761 C CA . GLU A 1 93 ? -1.516 8.602 18.791 1.00 92.50 93 GLU A CA 1
ATOM 762 C C . GLU A 1 93 ? -2.348 9.895 18.807 1.00 92.50 93 GLU A C 1
ATOM 764 O O . GLU A 1 93 ? -3.307 10.017 19.572 1.00 92.50 93 GLU A O 1
ATOM 769 N N . THR A 1 94 ? -2.012 10.866 17.951 1.00 93.06 94 THR A N 1
ATOM 770 C CA . THR A 1 94 ? -2.749 12.131 17.845 1.00 93.06 94 THR A CA 1
ATOM 771 C C . THR A 1 94 ? -4.203 11.906 17.439 1.00 93.06 94 THR A C 1
ATOM 773 O O . THR A 1 94 ? -5.100 12.465 18.076 1.00 93.06 94 THR A O 1
ATOM 776 N N . LEU A 1 95 ? -4.451 11.064 16.432 1.00 94.75 95 LEU A N 1
ATOM 777 C CA . LEU A 1 95 ? -5.811 10.725 16.019 1.00 94.75 95 LEU A CA 1
ATOM 778 C C . LEU A 1 95 ? -6.523 9.898 17.092 1.00 94.75 95 LEU A C 1
ATOM 780 O O . LEU A 1 95 ? -7.687 10.161 17.372 1.00 94.75 95 LEU A O 1
ATOM 784 N N . ASP A 1 96 ? -5.837 8.958 17.746 1.00 92.94 96 ASP A N 1
ATOM 785 C CA . ASP A 1 96 ? -6.441 8.153 18.821 1.00 92.94 96 ASP A CA 1
ATOM 786 C C . ASP A 1 96 ? -6.940 9.027 19.977 1.00 92.94 96 ASP A C 1
ATOM 788 O O . ASP A 1 96 ? -8.060 8.859 20.470 1.00 92.94 96 ASP A O 1
ATOM 792 N N . HIS A 1 97 ? -6.146 10.026 20.368 1.00 91.62 97 HIS A N 1
ATOM 793 C CA . HIS A 1 97 ? -6.544 10.995 21.381 1.00 91.62 97 HIS A CA 1
ATOM 794 C C . HIS A 1 97 ? -7.755 11.829 20.937 1.00 91.62 97 HIS A C 1
ATOM 796 O O . HIS A 1 97 ? -8.688 12.031 21.716 1.00 91.62 97 HIS A O 1
ATOM 802 N N . GLN A 1 98 ? -7.770 12.296 19.685 1.00 91.69 98 GLN A N 1
ATOM 803 C CA . GLN A 1 98 ? -8.901 13.046 19.133 1.00 91.69 98 GLN A CA 1
ATOM 804 C C . GLN A 1 98 ? -10.175 12.195 19.061 1.00 91.69 98 GLN A C 1
ATOM 806 O O . GLN A 1 98 ? -11.248 12.673 19.418 1.00 91.69 98 GLN A O 1
ATOM 811 N N . LEU A 1 99 ? -10.069 10.925 18.660 1.00 90.44 99 LEU A N 1
ATOM 812 C CA . LEU A 1 99 ? -11.201 9.999 18.608 1.00 90.44 99 LEU A CA 1
ATOM 813 C C . LEU A 1 99 ? -11.796 9.769 19.992 1.00 90.44 99 LEU A C 1
ATOM 815 O O . LEU A 1 99 ? -13.014 9.828 20.144 1.00 90.44 99 LEU A O 1
ATOM 819 N N . LYS A 1 100 ? -10.950 9.589 21.012 1.00 86.44 100 LYS A N 1
ATOM 820 C CA . LYS A 1 100 ? -11.409 9.478 22.398 1.00 86.44 100 LYS A CA 1
ATOM 821 C C . LYS A 1 100 ? -12.206 10.711 22.826 1.00 86.44 100 LYS A C 1
ATOM 823 O O . LYS A 1 100 ? -13.295 10.570 23.370 1.00 86.44 100 LYS A O 1
ATOM 828 N N . GLN A 1 101 ? -11.719 11.911 22.506 1.00 85.56 101 GLN A N 1
ATOM 829 C CA . GLN A 1 101 ? -12.445 13.149 22.793 1.00 85.56 101 GLN A CA 1
ATOM 830 C C . GLN A 1 101 ? -13.791 13.217 22.062 1.00 85.56 101 GLN A C 1
ATOM 832 O O . GLN A 1 101 ? -14.784 13.603 22.674 1.00 85.56 101 GLN A O 1
ATOM 837 N N . VAL A 1 102 ? -13.854 12.831 20.784 1.00 83.31 102 VAL A N 1
ATOM 838 C CA . VAL A 1 102 ? -15.119 12.796 20.030 1.00 83.31 102 VAL A CA 1
ATOM 839 C C . VAL A 1 102 ? -16.108 11.823 20.677 1.00 83.31 102 VAL A C 1
ATOM 841 O O . VAL A 1 102 ? -17.269 12.182 20.865 1.00 83.31 102 VAL A O 1
ATOM 844 N N . CYS A 1 103 ? -15.650 10.633 21.076 1.00 80.00 103 CYS A N 1
ATOM 845 C CA . CYS A 1 103 ? -16.477 9.648 21.770 1.00 80.00 103 CYS A CA 1
ATOM 846 C C . CYS A 1 103 ? -17.001 10.182 23.112 1.00 80.00 103 CYS A C 1
ATOM 848 O O . CYS A 1 103 ? -18.207 10.114 23.348 1.00 80.00 103 CYS A O 1
ATOM 850 N N . ASP A 1 104 ? -16.132 10.781 23.934 1.00 78.62 104 ASP A N 1
ATOM 851 C CA . ASP A 1 104 ? -16.467 11.307 25.267 1.00 78.62 104 ASP A CA 1
ATOM 852 C C . ASP A 1 104 ? -17.506 12.450 25.220 1.00 78.62 104 ASP A C 1
ATOM 854 O O . ASP A 1 104 ? -18.255 12.649 26.176 1.00 78.62 104 ASP A O 1
ATOM 858 N N . HIS A 1 105 ? -17.578 13.198 24.112 1.00 73.06 105 HIS A N 1
ATOM 859 C CA . HIS A 1 105 ? -18.530 14.305 23.927 1.00 73.06 105 HIS A CA 1
ATOM 860 C C . HIS A 1 105 ? -19.800 13.905 23.151 1.00 73.06 105 HIS A C 1
ATOM 862 O O . HIS A 1 105 ? -20.729 14.710 23.032 1.00 73.06 105 HIS A O 1
ATOM 868 N N . SER A 1 106 ? -19.870 12.682 22.612 1.00 64.56 106 SER A N 1
ATOM 869 C CA . SER A 1 106 ? -21.002 12.220 21.804 1.00 64.56 106 SER A CA 1
ATOM 870 C C . SER A 1 106 ? -22.078 11.539 22.663 1.00 64.56 106 SER A C 1
ATOM 872 O O . SER A 1 106 ? -21.879 10.458 23.200 1.00 64.56 106 SER A O 1
ATOM 874 N N . ASN A 1 107 ? -23.253 12.166 22.781 1.00 57.41 107 ASN A N 1
ATOM 875 C CA . ASN A 1 107 ? -24.383 11.660 23.582 1.00 57.41 107 ASN A CA 1
ATOM 876 C C . ASN A 1 107 ? -25.514 11.003 22.756 1.00 57.41 107 ASN A C 1
ATOM 878 O O . ASN A 1 107 ? -26.629 10.866 23.254 1.00 57.41 107 ASN A O 1
ATOM 882 N N . THR A 1 108 ? -25.315 10.641 21.479 1.00 54.25 108 THR A N 1
ATOM 883 C CA . THR A 1 108 ? -26.442 10.230 20.607 1.00 54.25 108 THR A CA 1
ATOM 884 C C . THR A 1 108 ? -26.094 9.274 19.461 1.00 54.25 108 THR A C 1
ATOM 886 O O . THR A 1 108 ? -24.964 9.197 19.003 1.00 54.25 108 THR A O 1
ATOM 889 N N . ILE A 1 109 ? -27.151 8.623 18.956 1.00 54.81 109 ILE A N 1
ATOM 890 C CA . ILE A 1 109 ? -27.332 7.671 17.833 1.00 54.81 109 ILE A CA 1
ATOM 891 C C . ILE A 1 109 ? -26.509 7.943 16.540 1.00 54.81 109 ILE A C 1
ATOM 893 O O . ILE A 1 109 ? -26.452 7.084 15.665 1.00 54.81 109 ILE A O 1
ATOM 897 N N . ASN A 1 110 ? -25.830 9.089 16.402 1.00 66.69 110 ASN A N 1
ATOM 898 C CA . ASN A 1 110 ? -25.082 9.497 15.202 1.00 66.69 110 ASN A CA 1
ATOM 899 C C . ASN A 1 110 ? -23.540 9.377 15.327 1.00 66.69 110 ASN A C 1
ATOM 901 O O . ASN A 1 110 ? -22.798 9.826 14.452 1.00 66.69 110 ASN A O 1
ATOM 905 N N . THR A 1 111 ? -23.029 8.764 16.400 1.00 77.31 111 THR A N 1
ATOM 906 C CA . THR A 1 111 ? -21.581 8.662 16.667 1.00 77.31 111 THR A CA 1
ATOM 907 C C . THR A 1 111 ? -20.810 7.947 15.550 1.00 77.31 111 THR A C 1
ATOM 909 O O . THR A 1 111 ? -19.748 8.413 15.151 1.00 77.31 111 THR A O 1
ATOM 912 N N . LEU A 1 112 ? -21.343 6.867 14.963 1.00 82.75 112 LEU A N 1
ATOM 913 C CA . LEU A 1 112 ? -20.623 6.107 13.930 1.00 82.75 112 LEU A CA 1
ATOM 914 C C . LEU A 1 112 ? -20.388 6.918 12.646 1.00 82.75 112 LEU A C 1
ATOM 916 O O . LEU A 1 112 ? -19.290 6.887 12.087 1.00 82.75 112 LEU A O 1
ATOM 920 N N . GLN A 1 113 ? -21.399 7.650 12.170 1.00 85.12 113 GLN A N 1
ATOM 921 C CA . GLN A 1 113 ? -21.268 8.483 10.972 1.00 85.12 113 GLN A CA 1
ATOM 922 C C . GLN A 1 113 ? -20.317 9.657 11.231 1.00 85.12 113 GLN A C 1
ATOM 924 O O . GLN A 1 113 ? -19.479 9.960 10.382 1.00 85.12 113 GLN A O 1
ATOM 929 N N . GLN A 1 114 ? -20.401 10.277 12.413 1.00 86.25 114 GLN A N 1
ATOM 930 C CA . GLN A 1 114 ? -19.499 11.355 12.820 1.00 86.25 114 GLN A CA 1
ATOM 931 C C . GLN A 1 114 ? -18.045 10.882 12.900 1.00 86.25 114 GLN A C 1
ATOM 933 O O . GLN A 1 114 ? -17.176 11.518 12.309 1.00 86.25 114 GLN A O 1
ATOM 938 N N . LEU A 1 115 ? -17.782 9.743 13.551 1.00 88.38 115 LEU A N 1
ATOM 939 C CA . LEU A 1 115 ? -16.447 9.142 13.618 1.00 88.38 115 LEU A CA 1
ATOM 940 C C . LEU A 1 115 ? -15.924 8.790 12.225 1.00 88.38 115 LEU A C 1
ATOM 942 O O . LEU A 1 115 ? -14.785 9.107 11.897 1.00 88.38 115 LEU A O 1
ATOM 946 N N . THR A 1 116 ? -16.772 8.196 11.383 1.00 89.94 116 THR A N 1
ATOM 947 C CA . THR A 1 116 ? -16.406 7.833 10.007 1.00 89.94 116 THR A CA 1
ATOM 948 C C . THR A 1 116 ? -15.983 9.065 9.210 1.00 89.94 116 THR A C 1
ATOM 950 O O . THR A 1 116 ? -14.924 9.061 8.584 1.00 89.94 116 THR A O 1
ATOM 953 N N . GLN A 1 117 ? -16.768 10.143 9.271 1.00 91.19 117 GLN A N 1
ATOM 954 C CA . GLN A 1 117 ? -16.436 11.389 8.585 1.00 91.19 117 GLN A CA 1
ATOM 955 C C . GLN A 1 117 ? -15.186 12.054 9.173 1.00 91.19 117 GLN A C 1
ATOM 957 O O . GLN A 1 117 ? -14.374 12.599 8.427 1.00 91.19 117 GLN A O 1
ATOM 962 N N . PHE A 1 118 ? -15.021 12.011 10.495 1.00 93.12 118 PHE A N 1
ATOM 963 C CA . PHE A 1 118 ? -13.872 12.592 11.178 1.00 93.12 118 PHE A CA 1
ATOM 964 C C . PHE A 1 118 ? -12.565 11.907 10.762 1.00 93.12 118 PHE A C 1
ATOM 966 O O . PHE A 1 118 ? -11.657 12.586 10.286 1.00 93.12 118 PHE A O 1
ATOM 973 N N . VAL A 1 119 ? -12.496 10.573 10.839 1.00 94.75 119 VAL A N 1
ATOM 974 C CA . VAL A 1 119 ? -11.310 9.807 10.415 1.00 94.75 119 VAL A CA 1
ATOM 975 C C . VAL A 1 119 ? -11.014 10.034 8.937 1.00 94.75 119 VAL A C 1
ATOM 977 O O . VAL A 1 119 ? -9.866 10.291 8.580 1.00 94.75 119 VAL A O 1
ATOM 980 N N . ALA A 1 120 ? -12.041 10.010 8.081 1.00 94.00 120 ALA A N 1
ATOM 981 C CA . ALA A 1 120 ? -11.872 10.286 6.658 1.00 94.00 120 ALA A CA 1
ATOM 982 C C . ALA A 1 120 ? -11.286 11.686 6.405 1.00 94.00 120 ALA A C 1
ATOM 984 O O . ALA A 1 120 ? -10.388 11.846 5.581 1.00 94.00 120 ALA A O 1
ATOM 985 N N . ASN A 1 121 ? -11.743 12.704 7.137 1.00 93.75 121 ASN A N 1
ATOM 986 C CA . ASN A 1 121 ? -11.217 14.060 6.998 1.00 93.75 121 ASN A CA 1
ATOM 987 C C . ASN A 1 121 ? -9.762 14.165 7.470 1.00 93.75 121 ASN A C 1
ATOM 989 O O . ASN A 1 121 ? -8.963 14.820 6.800 1.00 93.75 121 ASN A O 1
ATOM 993 N N . VAL A 1 122 ? -9.406 13.522 8.587 1.00 95.38 122 VAL A N 1
ATOM 994 C CA . VAL A 1 122 ? -8.023 13.522 9.089 1.00 95.38 122 VAL A CA 1
ATOM 995 C C . VAL A 1 122 ? -7.094 12.814 8.106 1.00 95.38 122 VAL A C 1
ATOM 997 O O . VAL A 1 122 ? -6.055 13.369 7.760 1.00 95.38 122 VAL A O 1
ATOM 1000 N N . LEU A 1 123 ? -7.494 11.654 7.580 1.00 95.69 123 LEU A N 1
ATOM 1001 C CA . LEU A 1 123 ? -6.709 10.913 6.590 1.00 95.69 123 LEU A CA 1
ATOM 1002 C C . LEU A 1 123 ? -6.524 11.714 5.300 1.00 95.69 123 LEU A C 1
ATOM 1004 O O . LEU A 1 123 ? -5.404 11.874 4.826 1.00 95.69 123 LEU A O 1
ATOM 1008 N N . LYS A 1 124 ? -7.597 12.323 4.790 1.00 94.38 124 LYS A N 1
ATOM 1009 C CA . LYS A 1 124 ? -7.534 13.230 3.639 1.00 94.38 124 LYS A CA 1
ATOM 1010 C C . LYS A 1 124 ? -6.594 14.415 3.886 1.00 94.38 124 LYS A C 1
ATOM 1012 O O . LYS A 1 124 ? -5.809 14.766 3.013 1.00 94.38 124 LYS A O 1
ATOM 1017 N N . THR A 1 125 ? -6.657 15.014 5.072 1.00 93.88 125 THR A N 1
ATOM 1018 C CA . THR A 1 125 ? -5.804 16.149 5.452 1.00 93.88 125 THR A CA 1
ATOM 1019 C C . THR A 1 125 ? -4.338 15.739 5.530 1.00 93.88 125 THR A C 1
ATOM 1021 O O . THR A 1 125 ? -3.491 16.439 4.987 1.00 93.88 125 THR A O 1
ATOM 1024 N N . ALA A 1 126 ? -4.038 14.590 6.138 1.00 95.62 126 ALA A N 1
ATOM 1025 C CA . ALA A 1 126 ? -2.681 14.065 6.224 1.00 95.62 126 ALA A CA 1
ATOM 1026 C C . ALA A 1 126 ? -2.069 13.869 4.829 1.00 95.62 126 ALA A C 1
ATOM 1028 O O . ALA A 1 126 ? -0.924 14.249 4.606 1.00 95.62 126 ALA A O 1
ATOM 1029 N N . VAL A 1 127 ? -2.840 13.333 3.876 1.00 94.44 127 VAL A N 1
ATOM 1030 C CA . VAL A 1 127 ? -2.385 13.122 2.490 1.00 94.44 127 VAL A CA 1
ATOM 1031 C C . VAL A 1 127 ? -2.063 14.446 1.798 1.00 94.44 127 VAL A C 1
ATOM 1033 O O . VAL A 1 127 ? -1.026 14.552 1.156 1.00 94.44 127 VAL A O 1
ATOM 1036 N N . LEU A 1 128 ? -2.895 15.477 1.969 1.00 93.00 128 LEU A N 1
ATOM 1037 C CA . LEU A 1 128 ? -2.627 16.805 1.399 1.00 93.00 128 LEU A CA 1
ATOM 1038 C C . LEU A 1 128 ? -1.405 17.478 2.027 1.00 93.00 128 LEU A C 1
ATOM 1040 O O . LEU A 1 128 ? -0.647 18.148 1.334 1.00 93.00 128 LEU A O 1
ATOM 1044 N N . ILE A 1 129 ? -1.208 17.303 3.336 1.00 94.00 129 ILE A N 1
ATOM 1045 C CA . ILE A 1 129 ? -0.011 17.796 4.025 1.00 94.00 129 ILE A CA 1
ATOM 1046 C C . ILE A 1 129 ? 1.233 17.078 3.494 1.00 94.00 129 ILE A C 1
ATOM 1048 O O . ILE A 1 129 ? 2.254 17.730 3.288 1.00 94.00 129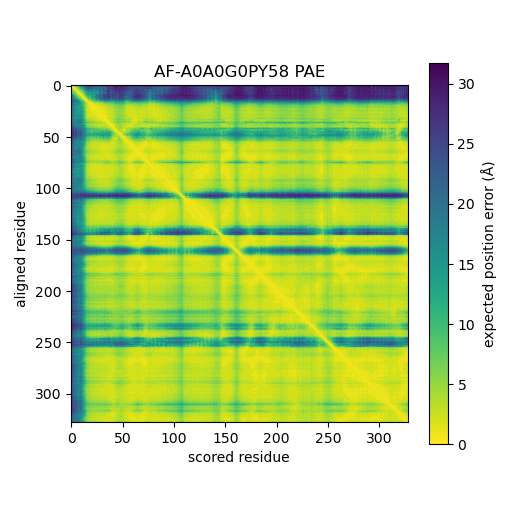 ILE A O 1
ATOM 1052 N N . ALA A 1 130 ? 1.148 15.765 3.252 1.00 93.75 130 ALA A N 1
ATOM 1053 C CA . ALA A 1 130 ? 2.229 14.986 2.654 1.00 93.75 130 ALA A CA 1
ATOM 1054 C C . ALA A 1 130 ? 2.574 15.466 1.250 1.00 93.75 130 ALA A C 1
ATOM 1056 O O . ALA A 1 130 ? 3.728 15.806 1.003 1.00 93.75 130 ALA A O 1
ATOM 1057 N N . ASP A 1 131 ? 1.573 15.585 0.382 1.00 92.50 131 ASP A N 1
ATOM 1058 C CA . ASP A 1 131 ? 1.740 16.093 -0.978 1.00 92.50 131 ASP A CA 1
ATOM 1059 C C . ASP A 1 131 ? 2.439 17.457 -0.986 1.00 92.50 131 ASP A C 1
ATOM 1061 O O . ASP A 1 131 ? 3.481 17.633 -1.614 1.00 92.50 131 ASP A O 1
ATOM 1065 N N . HIS A 1 132 ? 1.930 18.393 -0.179 1.00 90.69 132 HIS A N 1
ATOM 1066 C CA . HIS A 1 132 ? 2.478 19.739 -0.097 1.00 90.69 132 HIS A CA 1
ATOM 1067 C C . HIS A 1 132 ? 3.903 19.773 0.473 1.00 90.69 132 HIS A C 1
ATOM 1069 O O . HIS A 1 132 ? 4.736 20.539 -0.006 1.00 90.69 132 HIS A O 1
ATOM 1075 N N . ARG A 1 133 ? 4.221 18.954 1.487 1.00 90.19 133 ARG A N 1
ATOM 1076 C CA . ARG A 1 133 ? 5.583 18.893 2.050 1.00 90.19 133 ARG A CA 1
ATOM 1077 C C . ARG A 1 133 ? 6.586 18.334 1.047 1.00 90.19 133 ARG A C 1
ATOM 1079 O O . ARG A 1 133 ? 7.690 18.868 0.960 1.00 90.19 133 ARG A O 1
ATOM 1086 N N . VAL A 1 134 ? 6.197 17.326 0.267 1.00 89.44 134 VAL A N 1
ATOM 1087 C CA . VAL A 1 134 ? 7.035 16.796 -0.817 1.00 89.44 134 VAL A CA 1
ATOM 1088 C C . VAL A 1 134 ? 7.210 17.839 -1.928 1.00 89.44 134 VAL A C 1
ATOM 1090 O O . VAL A 1 134 ? 8.336 18.091 -2.346 1.00 89.44 134 VAL A O 1
ATOM 1093 N N . GLU A 1 135 ? 6.141 18.519 -2.351 1.00 87.31 135 GLU A N 1
ATOM 1094 C CA . GLU A 1 135 ? 6.195 19.574 -3.377 1.00 87.31 135 GLU A CA 1
ATOM 1095 C C . GLU A 1 135 ? 7.089 20.759 -2.964 1.00 87.31 135 GLU A C 1
ATOM 1097 O O . GLU A 1 135 ? 7.899 21.255 -3.750 1.00 87.31 135 GLU A O 1
ATOM 1102 N N . VAL A 1 136 ? 6.994 21.210 -1.711 1.00 85.94 136 VAL A N 1
ATOM 1103 C CA . VAL A 1 136 ? 7.842 22.297 -1.199 1.00 85.94 136 VAL A CA 1
ATOM 1104 C C . VAL A 1 136 ? 9.309 21.871 -1.130 1.00 85.94 136 VAL A C 1
ATOM 1106 O O . VAL A 1 136 ? 10.184 22.657 -1.499 1.00 85.94 136 VAL A O 1
ATOM 1109 N N . ALA A 1 137 ? 9.593 20.639 -0.694 1.00 82.00 137 ALA A N 1
ATOM 1110 C CA . ALA A 1 137 ? 10.955 20.110 -0.665 1.00 82.00 137 ALA A CA 1
ATOM 1111 C C . ALA A 1 137 ? 11.562 20.034 -2.075 1.00 82.00 137 ALA A C 1
ATOM 1113 O O . ALA A 1 137 ? 12.694 20.469 -2.273 1.00 82.00 137 ALA A O 1
ATOM 1114 N N . LEU A 1 138 ? 10.782 19.588 -3.064 1.00 77.06 138 LEU A N 1
ATOM 1115 C CA . LEU A 1 138 ? 11.160 19.568 -4.480 1.00 77.06 138 LEU A CA 1
ATOM 1116 C C . LEU A 1 138 ? 11.587 20.944 -5.004 1.00 77.06 138 LEU A C 1
ATOM 1118 O O . LEU A 1 138 ? 12.639 21.083 -5.629 1.00 77.06 138 LEU A O 1
ATOM 1122 N N . LEU A 1 139 ? 10.777 21.974 -4.743 1.00 77.12 139 LEU A N 1
ATOM 1123 C CA . LEU A 1 139 ? 11.056 23.339 -5.198 1.00 77.12 139 LEU A CA 1
ATOM 1124 C C . LEU A 1 139 ? 12.255 23.966 -4.474 1.00 77.12 139 LEU A C 1
ATOM 1126 O O . LEU A 1 139 ? 12.988 24.749 -5.078 1.00 77.12 139 LEU A O 1
ATOM 1130 N N . GLY A 1 140 ? 12.435 23.651 -3.189 1.00 71.44 140 GLY A N 1
ATOM 1131 C CA . GLY A 1 140 ? 13.470 24.246 -2.342 1.00 71.44 140 GLY A CA 1
ATOM 1132 C C . GLY A 1 140 ? 14.849 23.599 -2.469 1.00 71.44 140 GLY A C 1
ATOM 1133 O O . GLY A 1 140 ? 15.849 24.299 -2.349 1.00 71.44 140 GLY A O 1
ATOM 1134 N N . LEU A 1 141 ? 14.907 22.288 -2.714 1.00 68.12 141 LEU A N 1
ATOM 1135 C CA . LEU A 1 141 ? 16.150 21.503 -2.708 1.00 68.12 141 LEU A CA 1
ATOM 1136 C C . LEU A 1 141 ? 16.671 21.194 -4.119 1.00 68.12 141 LEU A C 1
ATOM 1138 O O . LEU A 1 141 ? 17.699 20.547 -4.275 1.00 68.12 141 LEU A O 1
ATOM 1142 N N . GLY A 1 142 ? 15.972 21.643 -5.169 1.00 61.31 142 GLY A N 1
ATOM 1143 C CA . GLY A 1 142 ? 16.396 21.447 -6.560 1.00 61.31 142 GLY A CA 1
ATOM 1144 C C . GLY A 1 142 ? 16.386 19.986 -7.023 1.00 61.31 142 GLY A C 1
ATOM 1145 O O . GLY A 1 142 ? 16.875 19.679 -8.112 1.00 61.31 142 GLY A O 1
ATOM 1146 N N . TRP A 1 143 ? 15.825 19.082 -6.221 1.00 65.38 143 TRP A N 1
ATOM 1147 C CA . TRP A 1 143 ? 15.721 17.667 -6.536 1.00 65.38 143 TRP A CA 1
ATOM 1148 C C . TRP A 1 143 ? 14.707 17.467 -7.666 1.00 65.38 143 TRP A C 1
ATOM 1150 O O . TRP A 1 143 ? 13.543 17.836 -7.541 1.00 65.38 143 TRP A O 1
ATOM 1160 N N . GLN A 1 144 ? 15.136 16.918 -8.804 1.00 53.81 144 GLN A N 1
ATOM 1161 C CA . GLN A 1 144 ? 14.222 16.630 -9.911 1.00 53.81 144 GLN A CA 1
ATOM 1162 C C . GLN A 1 144 ? 13.549 15.263 -9.716 1.00 53.81 144 GLN A C 1
ATOM 1164 O O . GLN A 1 144 ? 14.178 14.318 -9.254 1.00 53.81 144 GLN A O 1
ATOM 1169 N N . THR A 1 145 ? 12.265 15.183 -10.091 1.00 57.34 145 THR A N 1
ATOM 1170 C CA . THR A 1 145 ? 11.447 13.955 -10.211 1.00 57.34 145 THR A CA 1
ATOM 1171 C C . THR A 1 145 ? 11.175 13.155 -8.932 1.00 57.34 145 THR A C 1
ATOM 1173 O O . THR A 1 145 ? 11.187 11.930 -8.985 1.00 57.34 145 THR A O 1
ATOM 1176 N N . GLN A 1 146 ? 10.863 13.817 -7.812 1.00 72.12 146 GLN A N 1
ATOM 1177 C CA . GLN A 1 146 ? 10.473 13.106 -6.589 1.00 72.12 146 GLN A CA 1
ATOM 1178 C C . GLN A 1 146 ? 8.979 12.834 -6.517 1.00 72.12 146 GLN A C 1
ATOM 1180 O O . GLN A 1 146 ? 8.150 13.742 -6.461 1.00 72.12 146 GLN A O 1
ATOM 1185 N N . GLY A 1 147 ? 8.618 11.565 -6.566 1.00 88.06 147 GLY A N 1
ATOM 1186 C CA . GLY A 1 147 ? 7.235 11.138 -6.520 1.00 88.06 147 GLY A CA 1
ATOM 1187 C C . GLY A 1 147 ? 7.132 9.840 -5.762 1.00 88.06 147 GLY A C 1
ATOM 1188 O O . GLY A 1 147 ? 8.029 9.003 -5.824 1.00 88.06 147 GLY A O 1
ATOM 1189 N N . THR A 1 148 ? 6.027 9.663 -5.052 1.00 93.75 148 THR A N 1
ATOM 1190 C CA . THR A 1 148 ? 5.767 8.395 -4.382 1.00 93.75 148 THR A CA 1
ATOM 1191 C C . THR A 1 148 ? 4.311 7.993 -4.513 1.00 93.75 148 THR A C 1
ATOM 1193 O O . THR A 1 148 ? 3.405 8.834 -4.473 1.00 93.75 148 THR A O 1
ATOM 1196 N N . THR A 1 149 ? 4.072 6.700 -4.697 1.00 95.44 149 THR A N 1
ATOM 1197 C CA . THR A 1 149 ? 2.754 6.129 -4.443 1.00 95.44 149 THR A CA 1
ATOM 1198 C C . THR A 1 149 ? 2.473 6.174 -2.940 1.00 95.44 149 THR A C 1
ATOM 1200 O O . THR A 1 149 ? 3.378 6.253 -2.112 1.00 95.44 149 THR A O 1
ATOM 1203 N N . LEU A 1 150 ? 1.201 6.133 -2.561 1.00 96.56 150 LEU A N 1
ATOM 1204 C CA . LEU A 1 150 ? 0.813 6.044 -1.163 1.00 96.56 150 LEU A CA 1
ATOM 1205 C C . LEU A 1 150 ? -0.409 5.149 -1.027 1.00 96.56 150 LEU A C 1
ATOM 1207 O O . LEU A 1 150 ? -1.524 5.545 -1.353 1.00 96.56 150 LEU A O 1
ATOM 1211 N N . SER A 1 151 ? -0.202 3.969 -0.461 1.00 97.75 151 SER A N 1
ATOM 1212 C CA . SER A 1 151 ? -1.257 3.152 0.126 1.00 97.75 151 SER A CA 1
ATOM 1213 C C . SER A 1 151 ? -1.198 3.340 1.638 1.00 97.75 151 SER A C 1
ATOM 1215 O O . SER A 1 151 ? -0.228 2.939 2.278 1.00 97.75 151 SER A O 1
ATOM 1217 N N . CYS A 1 152 ? -2.220 3.943 2.240 1.00 97.56 152 CYS A N 1
ATOM 1218 C CA . CYS A 1 152 ? -2.264 4.154 3.686 1.00 97.56 152 CYS A CA 1
ATOM 1219 C C . CYS A 1 152 ? -3.620 3.777 4.275 1.00 97.56 152 CYS A C 1
ATOM 1221 O O . CYS A 1 152 ? -4.653 3.820 3.603 1.00 97.56 152 CYS A O 1
ATOM 1223 N N . GLY A 1 153 ? -3.622 3.421 5.556 1.00 97.50 153 GLY A N 1
ATOM 1224 C CA . GLY A 1 153 ? -4.849 3.162 6.275 1.00 97.50 153 GLY A CA 1
ATOM 1225 C C . GLY A 1 153 ? -4.729 3.219 7.789 1.00 97.50 153 GLY A C 1
ATOM 1226 O O . GLY A 1 153 ? -3.649 3.129 8.374 1.00 97.50 153 GLY A O 1
ATOM 1227 N N . LYS A 1 154 ? -5.896 3.378 8.408 1.00 98.12 154 LYS A N 1
ATOM 1228 C CA . LYS A 1 154 ? -6.117 3.446 9.846 1.00 98.12 154 LYS A CA 1
ATOM 1229 C C . LYS A 1 154 ? -7.186 2.427 10.222 1.00 98.12 154 LYS A C 1
ATOM 1231 O O . LYS A 1 154 ? -8.334 2.528 9.786 1.00 98.12 154 LYS A O 1
ATOM 1236 N N . LEU A 1 155 ? -6.811 1.454 11.040 1.00 97.69 155 LEU A N 1
ATOM 1237 C CA . LEU A 1 155 ? -7.726 0.524 11.682 1.00 97.69 155 LEU A CA 1
ATOM 1238 C C . LEU A 1 155 ? -8.163 1.112 13.021 1.00 97.69 155 LEU A C 1
ATOM 1240 O O . LEU A 1 155 ? -7.326 1.408 13.870 1.00 97.69 155 LEU A O 1
ATOM 1244 N N . ILE A 1 156 ? -9.470 1.266 13.213 1.00 94.31 156 ILE A N 1
ATOM 1245 C CA . ILE A 1 156 ? -10.036 1.665 14.502 1.00 94.31 156 ILE A CA 1
ATOM 1246 C C . ILE A 1 156 ? -11.025 0.625 15.001 1.00 94.31 156 ILE A C 1
ATOM 1248 O O . ILE A 1 156 ? -11.714 -0.027 14.214 1.00 94.31 156 ILE A O 1
ATOM 1252 N N . SER A 1 157 ? -11.115 0.517 16.321 1.00 89.94 157 SER A N 1
ATOM 1253 C CA . SER A 1 157 ? -12.152 -0.253 17.001 1.00 89.94 157 SER A CA 1
ATOM 1254 C C . SER A 1 157 ? -13.198 0.716 17.532 1.00 89.94 157 SER A C 1
ATOM 1256 O O . SER A 1 157 ? -12.879 1.621 18.302 1.00 89.94 157 SER A O 1
ATOM 1258 N N . ILE A 1 158 ? -14.439 0.543 17.098 1.00 82.38 158 ILE A N 1
ATOM 1259 C CA . ILE A 1 158 ? -15.581 1.357 17.500 1.00 82.38 158 ILE A CA 1
ATOM 1260 C C . ILE A 1 158 ? -16.463 0.469 18.367 1.00 82.38 158 ILE A C 1
ATOM 1262 O O . ILE A 1 158 ? -17.039 -0.497 17.872 1.00 82.38 158 ILE A O 1
ATOM 1266 N N . SER A 1 159 ? -16.557 0.771 19.659 1.00 76.38 159 SER A N 1
ATOM 1267 C CA . SER A 1 159 ? -17.488 0.074 20.547 1.00 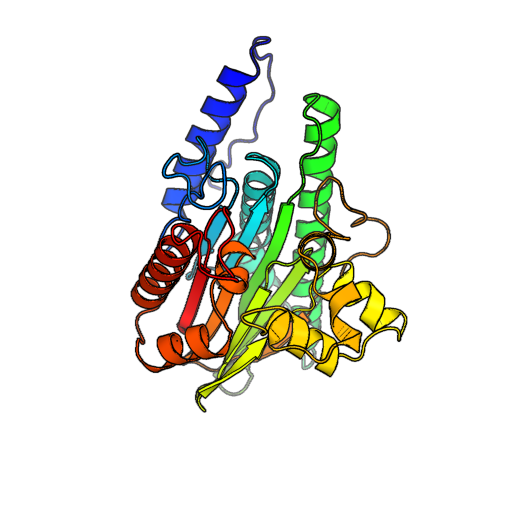76.38 159 SER A CA 1
ATOM 1268 C C . SER A 1 159 ? -18.925 0.363 20.122 1.00 76.38 159 SER A C 1
ATOM 1270 O O . SER A 1 159 ? -19.299 1.524 19.940 1.00 76.38 159 SER A O 1
ATOM 1272 N N . ASP A 1 160 ? -19.731 -0.680 19.973 1.00 65.56 160 ASP A N 1
ATOM 1273 C CA . ASP A 1 160 ? -21.168 -0.539 19.817 1.00 65.56 160 ASP A CA 1
ATOM 1274 C C . ASP A 1 160 ? -21.879 -0.505 21.180 1.00 65.56 160 ASP A C 1
ATOM 1276 O O . ASP A 1 160 ? -21.295 -0.741 22.241 1.00 65.56 160 ASP A O 1
ATOM 1280 N N . THR A 1 161 ? -23.169 -0.170 21.163 1.00 60.78 161 THR A N 1
ATOM 1281 C CA . THR A 1 161 ? -23.995 -0.071 22.375 1.00 60.78 161 THR A CA 1
ATOM 1282 C C . THR A 1 161 ? -24.280 -1.422 23.036 1.00 60.78 161 THR A C 1
ATOM 1284 O O . THR A 1 161 ? -24.848 -1.447 24.127 1.00 60.78 161 THR A O 1
ATOM 1287 N N . THR A 1 162 ? -23.915 -2.535 22.395 1.00 62.28 162 THR A N 1
ATOM 1288 C CA . THR A 1 162 ? -24.100 -3.901 22.899 1.00 62.28 162 THR A CA 1
ATOM 1289 C C . THR A 1 162 ? -22.848 -4.461 23.576 1.00 62.28 162 THR A C 1
ATOM 1291 O O . THR A 1 162 ? -22.930 -5.491 24.243 1.00 62.28 162 THR A O 1
ATOM 1294 N N . GLY A 1 163 ? -21.723 -3.739 23.497 1.00 65.12 163 GLY A N 1
ATOM 1295 C CA . GLY A 1 163 ? -20.432 -4.140 24.057 1.00 65.12 163 GLY A CA 1
ATOM 1296 C C . GLY A 1 163 ? -19.530 -4.873 23.063 1.00 65.12 163 GLY A C 1
ATOM 1297 O O . GLY A 1 163 ? -18.389 -5.180 23.409 1.00 65.12 163 GLY A O 1
ATOM 1298 N N . ASP A 1 164 ? -20.002 -5.105 21.836 1.00 71.88 164 ASP A N 1
ATOM 1299 C CA . ASP A 1 164 ? -19.185 -5.620 20.745 1.00 71.88 164 ASP A CA 1
ATOM 1300 C C . ASP A 1 164 ? -18.363 -4.478 20.124 1.00 71.88 164 ASP A C 1
ATOM 1302 O O . ASP A 1 164 ? -18.709 -3.297 20.195 1.00 71.88 164 ASP A O 1
ATOM 1306 N N . SER A 1 165 ? -17.209 -4.814 19.547 1.00 81.75 165 SER A N 1
ATOM 1307 C CA . SER A 1 165 ? -16.348 -3.844 18.862 1.00 81.75 165 SER A CA 1
ATOM 1308 C C . SER A 1 165 ? -16.412 -4.056 17.358 1.00 81.75 165 SER A C 1
ATOM 1310 O O . SER A 1 165 ? -16.022 -5.104 16.846 1.00 81.75 165 SER A O 1
ATOM 1312 N N . LEU A 1 166 ? -16.877 -3.036 16.640 1.00 88.12 166 LEU A N 1
ATOM 1313 C CA . LEU A 1 166 ? -16.763 -2.968 15.192 1.00 88.12 166 LEU A CA 1
ATOM 1314 C C . LEU A 1 166 ? -15.345 -2.527 14.831 1.00 88.12 166 LEU A C 1
ATOM 1316 O O . LEU A 1 166 ? -14.945 -1.405 15.147 1.00 88.12 166 LEU A O 1
ATOM 1320 N N . HIS A 1 167 ? -14.596 -3.372 14.128 1.00 93.50 167 HIS A N 1
ATOM 1321 C CA . HIS A 1 167 ? -13.312 -2.973 13.562 1.00 93.50 167 HIS A CA 1
ATOM 1322 C C . HIS A 1 167 ? -13.521 -2.427 12.153 1.00 93.50 167 HIS A C 1
ATOM 1324 O O . HIS A 1 167 ? -14.053 -3.109 11.273 1.00 93.50 167 HIS A O 1
ATOM 1330 N N . ARG A 1 168 ? -13.095 -1.184 11.932 1.00 95.75 168 ARG A N 1
ATOM 1331 C CA . ARG A 1 168 ? -13.214 -0.509 10.641 1.00 95.75 168 ARG A CA 1
ATOM 1332 C C . ARG A 1 168 ? -11.851 -0.060 10.158 1.00 95.75 168 ARG A C 1
ATOM 1334 O O . ARG A 1 168 ? -11.155 0.686 10.845 1.00 95.75 168 ARG A O 1
ATOM 1341 N N . PHE A 1 169 ? -11.504 -0.493 8.954 1.00 98.00 169 PHE A N 1
ATOM 1342 C CA . PHE A 1 169 ? -10.291 -0.080 8.272 1.00 98.00 169 PHE A CA 1
ATOM 1343 C C . PHE A 1 169 ? -10.613 1.036 7.281 1.00 98.00 169 PHE A C 1
ATOM 1345 O O . PHE A 1 169 ? -11.333 0.818 6.308 1.00 98.00 169 PHE A O 1
ATOM 1352 N N . PHE A 1 170 ? -10.100 2.233 7.552 1.00 98.06 170 PHE A N 1
ATOM 1353 C CA . PHE A 1 170 ? -10.143 3.389 6.661 1.00 98.06 170 PHE A CA 1
ATOM 1354 C C . PHE A 1 170 ? -8.885 3.401 5.819 1.00 98.06 170 PHE A C 1
ATOM 1356 O O . PHE A 1 170 ? -7.803 3.208 6.366 1.00 98.06 170 PHE A O 1
ATOM 1363 N N . PHE A 1 171 ? -9.000 3.647 4.522 1.00 97.88 171 PHE A N 1
ATOM 1364 C CA . PHE A 1 171 ? -7.845 3.611 3.641 1.00 97.88 171 PHE A CA 1
ATOM 1365 C C . PHE A 1 171 ? -7.984 4.521 2.427 1.00 97.88 171 PHE A C 1
ATOM 1367 O O . PHE A 1 171 ? -9.079 4.921 2.015 1.00 97.88 171 PHE A O 1
ATOM 1374 N N . LEU A 1 172 ? -6.828 4.818 1.850 1.00 95.62 172 LEU A N 1
ATOM 1375 C CA . LEU A 1 172 ? -6.659 5.552 0.610 1.00 95.62 172 LEU A CA 1
ATOM 1376 C C . LEU A 1 172 ? -5.497 4.944 -0.165 1.00 95.62 172 LEU A C 1
ATOM 1378 O O . LEU A 1 172 ? -4.542 4.433 0.422 1.00 95.62 172 LEU A O 1
ATOM 1382 N N . ASN A 1 173 ? -5.604 5.014 -1.486 1.00 95.12 173 ASN A N 1
ATOM 1383 C CA . ASN A 1 173 ? -4.526 4.676 -2.393 1.00 95.12 173 ASN A CA 1
ATOM 1384 C C . ASN A 1 173 ? -4.302 5.815 -3.386 1.00 95.12 173 ASN A C 1
ATOM 1386 O O . ASN A 1 173 ? -5.269 6.403 -3.872 1.00 95.12 173 ASN A O 1
ATOM 1390 N N . LEU A 1 174 ? -3.034 6.086 -3.663 1.00 94.00 174 LEU A N 1
ATOM 1391 C CA . LEU A 1 174 ? -2.536 6.932 -4.735 1.00 94.00 174 LEU A CA 1
ATOM 1392 C C . LEU A 1 174 ? -1.432 6.165 -5.449 1.00 94.00 174 LEU A C 1
ATOM 1394 O O . LEU A 1 174 ? -0.453 5.783 -4.814 1.00 94.00 174 LEU A O 1
ATOM 1398 N N . GLY A 1 175 ? -1.570 5.962 -6.752 1.00 93.56 175 GLY A N 1
ATOM 1399 C CA . GLY A 1 175 ? -0.618 5.181 -7.543 1.00 93.56 175 GLY A CA 1
ATOM 1400 C C . GLY A 1 175 ? -1.032 3.719 -7.695 1.00 93.56 175 GLY A C 1
ATOM 1401 O O . GLY A 1 175 ? -2.219 3.388 -7.655 1.00 93.56 175 GLY A O 1
ATOM 1402 N N . ASP A 1 176 ? -0.067 2.835 -7.916 1.00 94.50 176 ASP A N 1
ATOM 1403 C CA . ASP A 1 176 ? -0.281 1.418 -8.239 1.00 94.50 176 ASP A CA 1
ATOM 1404 C C . ASP A 1 176 ? 0.166 0.445 -7.141 1.00 94.50 176 ASP A C 1
ATOM 1406 O O . ASP A 1 176 ? 0.040 -0.769 -7.313 1.00 94.50 176 ASP A O 1
ATOM 1410 N N . SER A 1 177 ? 0.551 0.964 -5.970 1.00 97.00 177 SER A N 1
ATOM 1411 C CA . SER A 1 177 ? 0.478 0.205 -4.720 1.00 97.00 177 SER A CA 1
ATOM 1412 C C . SER A 1 177 ? -0.952 -0.293 -4.478 1.00 97.00 177 SER A C 1
ATOM 1414 O O . SER A 1 177 ? -1.942 0.267 -4.965 1.00 97.00 177 SER A O 1
ATOM 1416 N N . ARG A 1 178 ? -1.085 -1.397 -3.741 1.00 97.81 178 ARG A N 1
ATOM 1417 C CA . ARG A 1 178 ? -2.364 -2.101 -3.606 1.00 97.81 178 ARG A CA 1
ATOM 1418 C C . ARG A 1 178 ? -2.660 -2.502 -2.180 1.00 97.81 178 ARG A C 1
ATOM 1420 O O . ARG A 1 178 ? -1.777 -2.920 -1.437 1.00 97.81 178 ARG A O 1
ATOM 1427 N N . ILE A 1 179 ? -3.945 -2.447 -1.844 1.00 98.69 179 ILE A N 1
ATOM 1428 C CA . ILE A 1 179 ? -4.492 -2.947 -0.586 1.00 98.69 179 ILE A CA 1
ATOM 1429 C C . ILE A 1 179 ? -5.469 -4.071 -0.916 1.00 98.69 179 ILE A C 1
ATOM 1431 O O . ILE A 1 179 ? -6.339 -3.922 -1.775 1.00 98.69 179 ILE A O 1
ATOM 1435 N N . TYR A 1 180 ? -5.352 -5.182 -0.204 1.00 98.75 180 TYR A N 1
ATOM 1436 C CA . TYR A 1 180 ? -6.207 -6.350 -0.319 1.00 98.75 180 TYR A CA 1
ATOM 1437 C C . TYR A 1 180 ? -6.789 -6.733 1.036 1.00 98.75 180 TYR A C 1
ATOM 1439 O O . TYR A 1 180 ? -6.220 -6.447 2.093 1.00 98.75 180 TYR A O 1
ATOM 1447 N N . LEU A 1 181 ? -7.900 -7.463 0.982 1.00 98.69 181 LEU A N 1
ATOM 1448 C CA . LEU A 1 181 ? -8.512 -8.087 2.142 1.00 98.69 181 LEU A CA 1
ATOM 1449 C C . LEU A 1 181 ? -8.631 -9.594 1.941 1.00 98.69 181 LEU A C 1
ATOM 1451 O O . LEU A 1 181 ? -9.241 -10.074 0.980 1.00 98.69 181 LEU A O 1
ATOM 1455 N N . TYR A 1 182 ? -8.072 -10.334 2.893 1.00 98.62 182 TYR A N 1
ATOM 1456 C CA . TYR A 1 182 ? -8.202 -11.777 3.012 1.00 98.62 182 TYR A CA 1
ATOM 1457 C C . TYR A 1 182 ? -9.242 -12.118 4.081 1.00 98.62 182 TYR A C 1
ATOM 1459 O O . TYR A 1 182 ? -9.008 -11.974 5.284 1.00 98.62 182 TYR A O 1
ATOM 1467 N N . ARG A 1 183 ? -10.413 -12.562 3.628 1.00 97.81 183 ARG A N 1
ATOM 1468 C CA . ARG A 1 183 ? -11.550 -12.931 4.476 1.00 97.81 183 ARG A CA 1
ATOM 1469 C C . ARG A 1 183 ? -11.356 -14.330 5.070 1.00 97.81 183 ARG A C 1
ATOM 1471 O O . ARG A 1 183 ? -10.701 -15.191 4.482 1.00 97.81 183 ARG A O 1
ATOM 1478 N N . LYS A 1 184 ? -12.015 -14.611 6.199 1.00 94.75 184 LYS A N 1
ATOM 1479 C CA . LYS A 1 184 ? -11.962 -15.930 6.872 1.00 94.75 184 LYS A CA 1
ATOM 1480 C C . LYS A 1 184 ? -12.399 -17.105 6.000 1.00 94.75 184 LYS A C 1
ATOM 1482 O O . LYS A 1 184 ? -11.917 -18.217 6.185 1.00 94.75 184 LYS A O 1
ATOM 148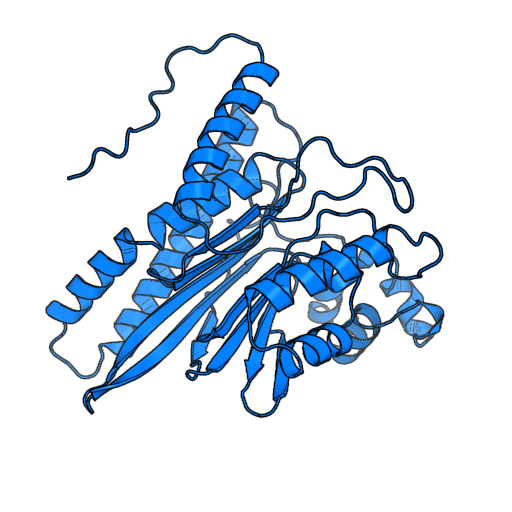7 N N . ASN A 1 185 ? -13.313 -16.865 5.062 1.00 94.12 185 ASN A N 1
ATOM 1488 C CA . ASN A 1 185 ? -13.775 -17.872 4.105 1.00 94.12 185 ASN A CA 1
ATOM 1489 C C . ASN A 1 185 ? -12.746 -18.163 2.992 1.00 94.12 185 ASN A C 1
ATOM 1491 O O . ASN A 1 185 ? -13.049 -18.909 2.065 1.00 94.12 185 ASN A O 1
ATOM 1495 N N . GLY A 1 186 ? -11.554 -17.565 3.061 1.00 95.00 186 GLY A N 1
ATOM 1496 C CA . GLY A 1 186 ? -10.489 -17.720 2.080 1.00 95.00 186 GLY A CA 1
ATOM 1497 C C . GLY A 1 186 ? -10.604 -16.786 0.878 1.00 95.00 186 GLY A C 1
ATOM 1498 O O . GLY A 1 186 ? -9.747 -16.858 -0.001 1.00 95.00 186 GLY A O 1
ATOM 1499 N N . TYR A 1 187 ? -11.622 -15.920 0.818 1.00 96.75 187 TYR A N 1
ATOM 1500 C CA . TYR A 1 187 ? -11.782 -14.955 -0.266 1.00 96.75 187 TYR A CA 1
ATOM 1501 C C . TYR A 1 187 ? -10.737 -13.838 -0.160 1.00 96.75 187 TYR A C 1
ATOM 1503 O O . TYR A 1 187 ? -10.707 -13.091 0.820 1.00 96.75 187 TYR A O 1
ATOM 1511 N N . PHE A 1 188 ? -9.891 -13.733 -1.183 1.00 98.12 188 PHE A N 1
ATOM 1512 C CA . PHE A 1 188 ? -8.873 -12.699 -1.339 1.00 98.12 188 PHE A CA 1
ATOM 1513 C C . PHE A 1 188 ? -9.294 -11.758 -2.463 1.00 98.12 188 PHE A C 1
ATOM 1515 O O . PHE A 1 188 ? -9.611 -12.224 -3.555 1.00 98.12 188 PHE A O 1
ATOM 1522 N N . HIS A 1 189 ? -9.340 -10.456 -2.195 1.00 96.62 189 HIS A N 1
ATOM 1523 C CA . HIS A 1 189 ? -9.715 -9.472 -3.207 1.00 96.62 189 HIS A CA 1
ATOM 1524 C C . HIS A 1 189 ? -9.041 -8.129 -2.967 1.00 96.62 189 HIS A C 1
ATOM 1526 O O . HIS A 1 189 ? -8.789 -7.734 -1.824 1.00 96.62 189 HIS A O 1
ATOM 1532 N N . LYS A 1 190 ? -8.773 -7.431 -4.070 1.00 97.75 190 LYS A N 1
ATOM 1533 C CA . LYS A 1 190 ? -8.230 -6.078 -4.075 1.00 97.75 190 LYS A CA 1
ATOM 1534 C C . LYS A 1 190 ? -9.300 -5.074 -3.642 1.00 97.75 190 LYS A C 1
ATOM 1536 O O . LYS A 1 190 ? -10.432 -5.130 -4.118 1.00 97.75 190 LYS A O 1
ATOM 1541 N N . LEU A 1 191 ? -8.931 -4.171 -2.739 1.00 97.75 191 LEU A N 1
ATOM 1542 C CA . LEU A 1 191 ? -9.765 -3.062 -2.268 1.00 97.75 191 LEU A CA 1
ATOM 1543 C C . LEU A 1 191 ? -9.526 -1.774 -3.062 1.00 97.75 191 LEU A C 1
ATOM 1545 O O . LEU A 1 191 ? -10.397 -0.908 -3.102 1.00 97.75 191 LEU A O 1
ATOM 1549 N N . THR A 1 192 ? -8.345 -1.630 -3.661 1.00 96.00 192 THR A N 1
ATOM 1550 C CA . THR A 1 192 ? -7.917 -0.411 -4.350 1.00 96.00 192 THR A CA 1
ATOM 1551 C C . THR A 1 192 ? -8.047 -0.520 -5.861 1.00 96.00 192 THR A C 1
ATOM 1553 O O . THR A 1 192 ? -8.140 -1.601 -6.445 1.00 96.00 192 THR A O 1
ATOM 1556 N N . VAL A 1 193 ? -8.050 0.642 -6.500 1.00 93.69 193 VAL A N 1
ATOM 1557 C CA . VAL A 1 193 ? -7.948 0.798 -7.946 1.00 93.69 193 VAL A CA 1
ATOM 1558 C C . VAL A 1 193 ? -6.638 1.531 -8.212 1.00 93.69 193 VAL A C 1
ATOM 1560 O O . VAL A 1 193 ? -6.334 2.496 -7.514 1.00 93.69 193 VAL A O 1
ATOM 1563 N N . ASP A 1 194 ? -5.857 1.038 -9.167 1.00 93.44 194 ASP A N 1
ATOM 1564 C CA . ASP A 1 194 ? -4.522 1.565 -9.444 1.00 93.44 194 ASP A CA 1
ATOM 1565 C C . ASP A 1 194 ? -4.638 2.852 -10.269 1.00 93.44 194 ASP A C 1
ATOM 1567 O O . ASP A 1 194 ? -5.352 2.877 -11.273 1.00 93.44 194 ASP A O 1
ATOM 1571 N N . ASP A 1 195 ? -3.885 3.894 -9.933 1.00 92.06 195 ASP A N 1
ATOM 1572 C CA . ASP A 1 195 ? -3.826 5.127 -10.724 1.00 92.06 195 ASP A CA 1
ATOM 1573 C C . ASP A 1 195 ? -2.867 4.984 -11.914 1.00 92.06 195 ASP A C 1
ATOM 1575 O O . ASP A 1 195 ? -1.903 5.737 -12.062 1.00 92.06 195 ASP A O 1
ATOM 1579 N N . THR A 1 196 ? -3.140 4.032 -12.805 1.00 91.50 196 THR A N 1
ATOM 1580 C CA . THR A 1 196 ? -2.309 3.738 -13.984 1.00 91.50 196 THR A CA 1
ATOM 1581 C C . THR A 1 196 ? -2.981 4.141 -15.292 1.00 91.50 196 THR A C 1
ATOM 1583 O O . THR A 1 196 ? -4.204 4.269 -15.407 1.00 91.50 196 THR A O 1
ATOM 1586 N N . ARG A 1 197 ? -2.187 4.264 -16.358 1.00 91.56 197 ARG A N 1
ATOM 1587 C CA . ARG A 1 197 ? -2.703 4.435 -17.724 1.00 91.56 197 ARG A CA 1
ATOM 1588 C C . ARG A 1 197 ? -3.635 3.299 -18.145 1.00 91.56 197 ARG A C 1
ATOM 1590 O O . ARG A 1 197 ? -4.618 3.537 -18.851 1.00 91.56 197 ARG A O 1
ATOM 1597 N N . LEU A 1 198 ? -3.348 2.076 -17.701 1.00 92.38 198 LEU A N 1
ATOM 1598 C CA . LEU A 1 198 ? -4.209 0.925 -17.946 1.00 92.38 198 LEU A CA 1
ATOM 1599 C C . LEU A 1 198 ? -5.603 1.145 -17.338 1.00 92.38 198 LEU A C 1
ATOM 1601 O O . LEU A 1 198 ? -6.611 0.923 -18.012 1.00 92.38 198 LEU A O 1
ATOM 1605 N N . GLN A 1 199 ? -5.663 1.673 -16.114 1.00 92.94 199 GLN A N 1
ATOM 1606 C CA . GLN A 1 199 ? -6.915 2.032 -15.457 1.00 92.94 199 GLN A CA 1
ATOM 1607 C C . GLN A 1 199 ? -7.628 3.207 -16.146 1.00 92.94 199 GLN A C 1
ATOM 1609 O O . GLN A 1 199 ? -8.849 3.176 -16.318 1.00 92.94 199 GLN A O 1
ATOM 1614 N N . GLN A 1 200 ? -6.901 4.215 -16.638 1.00 92.38 200 GLN A N 1
ATOM 1615 C CA . GLN A 1 200 ? -7.508 5.292 -17.433 1.00 92.38 200 GLN A CA 1
ATOM 1616 C C . GLN A 1 200 ? -8.224 4.764 -18.682 1.00 92.38 200 GLN A C 1
ATOM 1618 O O . GLN A 1 200 ? -9.281 5.272 -19.055 1.00 92.38 200 GLN A O 1
ATOM 1623 N N . TRP A 1 201 ? -7.692 3.728 -19.332 1.00 94.75 201 TRP A N 1
ATOM 1624 C CA . TRP A 1 201 ? -8.373 3.095 -20.461 1.00 94.75 201 TRP A CA 1
ATOM 1625 C C . TRP A 1 201 ? -9.639 2.345 -20.064 1.00 94.75 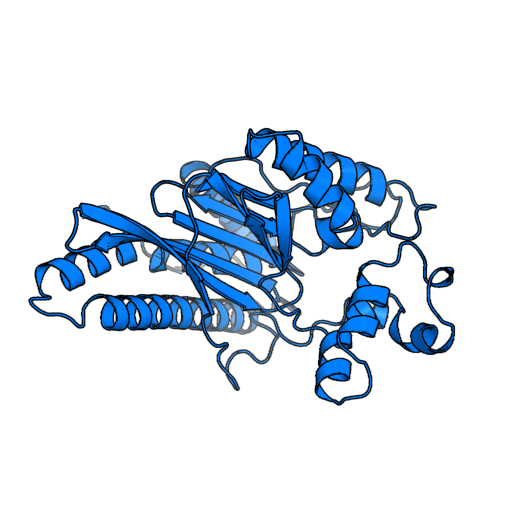201 TRP A C 1
ATOM 1627 O O . TRP A 1 201 ? -10.573 2.306 -20.867 1.00 94.75 201 TRP A O 1
ATOM 1637 N N . VAL A 1 202 ? -9.709 1.819 -18.840 1.00 95.19 202 VAL A N 1
ATOM 1638 C CA . VAL A 1 202 ? -10.960 1.290 -18.285 1.00 95.19 202 VAL A CA 1
ATOM 1639 C C . VAL A 1 202 ? -11.977 2.416 -18.110 1.00 95.19 202 VAL A C 1
ATOM 1641 O O . VAL A 1 202 ? -13.092 2.314 -18.619 1.00 95.19 202 VAL A O 1
ATOM 1644 N N . HIS A 1 203 ? -11.582 3.533 -17.493 1.00 93.25 203 HIS A N 1
ATOM 1645 C CA . HIS A 1 203 ? -12.461 4.699 -17.325 1.00 93.25 203 HIS A CA 1
ATOM 1646 C C . HIS A 1 203 ? -12.943 5.293 -18.657 1.00 93.25 203 HIS A C 1
ATOM 1648 O O . HIS A 1 203 ? -14.077 5.752 -18.758 1.00 93.25 203 HIS A O 1
ATOM 1654 N N . GLN A 1 204 ? -12.112 5.241 -19.700 1.00 95.44 204 GLN A N 1
ATOM 1655 C CA . GLN A 1 204 ? -12.456 5.686 -21.056 1.00 95.44 204 GLN A CA 1
ATOM 1656 C C . GLN A 1 204 ? -13.284 4.660 -21.855 1.00 95.44 204 GLN A C 1
ATOM 1658 O O . GLN A 1 204 ? -13.585 4.909 -23.022 1.00 95.44 204 GLN A O 1
ATOM 1663 N N . GLY A 1 205 ? -13.603 3.490 -21.288 1.00 96.38 205 GLY A N 1
ATOM 1664 C CA . GLY A 1 205 ? -14.340 2.421 -21.972 1.00 96.38 205 GLY A CA 1
ATOM 1665 C C . GLY A 1 205 ? -13.553 1.702 -23.076 1.00 96.38 205 GLY A C 1
ATOM 1666 O O . GLY A 1 205 ? -14.141 0.972 -23.871 1.00 96.38 205 GLY A O 1
ATOM 1667 N N . LYS A 1 206 ? -12.228 1.895 -23.148 1.00 95.25 206 LYS A N 1
ATOM 1668 C CA . LYS A 1 206 ? -11.337 1.202 -24.099 1.00 95.25 206 LYS A CA 1
ATOM 1669 C C . LYS A 1 206 ? -10.985 -0.213 -23.644 1.00 95.25 206 LYS A C 1
ATOM 1671 O O . LYS A 1 206 ? -10.657 -1.049 -24.480 1.00 95.25 206 LYS A O 1
ATOM 1676 N N . LEU A 1 207 ? -11.030 -0.456 -22.336 1.00 96.06 207 LEU A N 1
ATOM 1677 C CA . LEU A 1 207 ? -10.882 -1.765 -21.712 1.00 96.06 207 LEU A CA 1
ATOM 1678 C C . LEU A 1 207 ? -12.039 -1.999 -20.746 1.00 96.06 207 LEU A C 1
ATOM 1680 O O . LEU A 1 207 ? -12.535 -1.078 -20.104 1.00 96.06 207 LEU A O 1
ATOM 1684 N N . THR A 1 208 ? -12.450 -3.249 -20.605 1.00 96.56 208 THR A N 1
ATOM 1685 C CA . THR A 1 208 ? -13.326 -3.674 -19.510 1.00 96.56 208 THR A CA 1
ATOM 1686 C C . THR A 1 208 ? -12.501 -3.999 -18.263 1.00 96.56 208 THR A C 1
ATOM 1688 O O . THR A 1 208 ? -11.337 -4.386 -18.369 1.00 96.56 208 THR A O 1
ATOM 1691 N N . SER A 1 209 ? -13.106 -3.943 -17.071 1.00 94.25 209 SER A N 1
ATOM 1692 C CA . SER A 1 209 ? -12.433 -4.361 -15.827 1.00 94.25 209 SER A CA 1
ATOM 1693 C C . SER A 1 209 ? -11.935 -5.810 -15.888 1.00 94.25 209 SER A C 1
ATOM 1695 O O . SER A 1 209 ? -10.881 -6.127 -15.352 1.00 94.25 209 SER A O 1
ATOM 1697 N N . LYS A 1 210 ? -12.647 -6.692 -16.602 1.00 95.44 210 LYS A N 1
ATOM 1698 C CA . LYS A 1 210 ? -12.214 -8.081 -16.813 1.00 95.44 210 LYS A CA 1
ATOM 1699 C C . LYS A 1 210 ? -10.953 -8.168 -17.676 1.00 95.44 210 LYS A C 1
ATOM 1701 O O . LYS A 1 210 ? -10.069 -8.967 -17.388 1.00 95.44 210 LYS A O 1
ATOM 1706 N N . GLU A 1 211 ? -10.867 -7.365 -18.733 1.00 95.75 211 GLU A N 1
ATOM 1707 C CA . GLU A 1 211 ? -9.671 -7.305 -19.580 1.00 95.75 211 GLU A CA 1
ATOM 1708 C C . GLU A 1 211 ? -8.481 -6.704 -18.836 1.00 95.75 211 GLU A C 1
ATOM 1710 O O . GLU A 1 211 ? -7.377 -7.220 -18.984 1.00 95.75 211 GLU A O 1
ATOM 1715 N N . PHE A 1 212 ? -8.709 -5.686 -17.998 1.00 94.31 212 PHE A N 1
ATOM 1716 C CA . PHE A 1 212 ? -7.701 -5.176 -17.068 1.00 94.31 212 PHE A CA 1
ATOM 1717 C C . PHE A 1 212 ? -7.160 -6.306 -16.186 1.00 94.31 212 PHE A C 1
ATOM 1719 O O . PHE A 1 212 ? -5.960 -6.561 -16.202 1.00 94.31 212 PHE A O 1
ATOM 1726 N N . SER A 1 213 ? -8.036 -7.042 -15.488 1.00 93.75 213 SER A N 1
ATOM 1727 C CA . SER A 1 213 ? -7.614 -8.141 -14.609 1.00 93.75 213 SER A CA 1
ATOM 1728 C C . SER A 1 213 ? -6.868 -9.237 -15.366 1.00 93.75 213 SER A C 1
ATOM 1730 O O . SER A 1 213 ? -5.900 -9.781 -14.848 1.00 93.75 213 SER A O 1
ATOM 1732 N N . HIS A 1 214 ? -7.276 -9.554 -16.599 1.00 94.50 214 HIS A N 1
ATOM 1733 C CA . HIS A 1 214 ? -6.545 -10.515 -17.425 1.00 94.50 214 HIS A CA 1
ATOM 1734 C C . HIS A 1 214 ? -5.129 -10.025 -17.749 1.00 94.50 214 HIS A C 1
ATOM 1736 O O . HIS A 1 214 ? -4.201 -10.817 -17.659 1.00 94.50 214 HIS A O 1
ATOM 1742 N N . ILE A 1 215 ? -4.955 -8.748 -18.114 1.00 93.69 215 ILE A N 1
ATOM 1743 C CA . ILE A 1 215 ? -3.632 -8.158 -18.387 1.00 93.69 215 ILE A CA 1
ATOM 1744 C C . ILE A 1 215 ? -2.766 -8.171 -17.125 1.00 93.69 215 ILE A C 1
ATOM 1746 O O . ILE A 1 215 ? -1.611 -8.589 -17.175 1.00 93.69 215 ILE A O 1
ATOM 1750 N N . ASP A 1 216 ? -3.333 -7.735 -16.006 1.00 92.69 216 ASP A N 1
ATOM 1751 C CA . ASP A 1 216 ? -2.643 -7.610 -14.727 1.00 92.69 216 ASP A CA 1
ATOM 1752 C C . ASP A 1 216 ? -2.146 -8.967 -14.189 1.00 92.69 216 ASP A C 1
ATOM 1754 O O . ASP A 1 216 ? -0.981 -9.134 -13.807 1.00 92.69 216 ASP A O 1
ATOM 1758 N N . GLN A 1 217 ? -3.008 -9.982 -14.259 1.00 94.12 217 GLN A N 1
ATOM 1759 C CA . GLN A 1 217 ? -2.752 -11.330 -13.748 1.00 94.12 217 GLN A CA 1
ATOM 1760 C C . GLN A 1 217 ? -2.149 -12.281 -14.800 1.00 94.12 217 GLN A C 1
ATOM 1762 O O . GLN A 1 217 ? -2.004 -13.475 -14.544 1.00 94.12 217 GLN A O 1
ATOM 1767 N N . ALA A 1 218 ? -1.777 -11.793 -15.990 1.00 93.19 218 ALA A N 1
ATOM 1768 C CA . ALA A 1 218 ? -1.111 -12.622 -16.995 1.00 93.19 218 ALA A CA 1
ATOM 1769 C C . ALA A 1 218 ? 0.352 -12.881 -16.630 1.00 93.19 218 ALA A C 1
ATOM 1771 O O . ALA A 1 218 ? 1.092 -11.956 -16.290 1.00 93.19 218 ALA A O 1
ATOM 1772 N N . ILE A 1 219 ? 0.804 -14.129 -16.761 1.00 91.56 219 ILE A N 1
ATOM 1773 C CA . ILE A 1 219 ? 2.224 -14.456 -16.603 1.00 91.56 219 ILE A CA 1
ATOM 1774 C C . ILE A 1 219 ? 3.003 -13.833 -17.758 1.00 91.56 219 ILE A C 1
ATOM 1776 O O . ILE A 1 219 ? 3.967 -13.110 -17.530 1.00 91.56 219 ILE A O 1
ATOM 1780 N N . SER A 1 220 ? 2.554 -14.061 -18.989 1.00 87.62 220 SER A N 1
ATOM 1781 C CA . SER A 1 220 ? 3.181 -13.562 -20.206 1.00 87.62 220 SER A CA 1
ATOM 1782 C C . SER A 1 220 ? 2.152 -12.909 -21.132 1.00 87.62 220 SER A C 1
ATOM 1784 O O . SER A 1 220 ? 0.997 -13.339 -21.171 1.00 87.62 220 SER A O 1
ATOM 1786 N N . PRO A 1 221 ? 2.546 -11.922 -21.963 1.00 84.06 221 PRO A N 1
ATOM 1787 C CA . PRO A 1 221 ? 1.663 -11.377 -22.988 1.00 84.06 221 PRO A CA 1
ATOM 1788 C C . PRO A 1 221 ? 1.059 -12.444 -23.909 1.00 84.06 221 PRO A C 1
ATOM 1790 O O . PRO A 1 221 ? -0.041 -12.242 -24.407 1.00 84.06 221 PRO A O 1
ATOM 1793 N N . ILE A 1 222 ? 1.731 -13.584 -24.121 1.00 87.56 222 ILE A N 1
ATOM 1794 C CA . ILE A 1 222 ? 1.205 -14.665 -24.971 1.00 87.56 222 ILE A CA 1
ATOM 1795 C C . ILE A 1 222 ? -0.021 -15.374 -24.378 1.00 87.56 222 ILE A C 1
ATOM 1797 O O . ILE A 1 222 ? -0.795 -15.962 -25.131 1.00 87.56 222 ILE A O 1
ATOM 1801 N N . ASP A 1 223 ? -0.232 -15.267 -23.064 1.00 89.69 223 ASP A N 1
ATOM 1802 C CA . ASP A 1 223 ? -1.398 -15.830 -22.373 1.00 89.69 223 ASP A CA 1
ATOM 1803 C C . ASP A 1 223 ? -2.665 -14.992 -22.614 1.00 89.69 223 ASP A C 1
ATOM 1805 O O . ASP A 1 223 ? -3.781 -15.393 -22.275 1.00 89.69 223 ASP A O 1
ATOM 1809 N N . LEU A 1 224 ? -2.512 -13.808 -23.214 1.00 92.88 224 LEU A N 1
ATOM 1810 C CA . LEU A 1 224 ? -3.601 -12.885 -23.477 1.00 92.88 224 LEU A CA 1
ATOM 1811 C C . LEU A 1 224 ? -4.234 -13.114 -24.849 1.00 92.88 224 LEU A C 1
ATOM 1813 O O . LEU A 1 224 ? -3.610 -13.528 -25.826 1.00 92.88 224 LEU A O 1
ATOM 1817 N N . HIS A 1 225 ? -5.502 -12.728 -24.966 1.00 93.50 225 HIS A N 1
ATOM 1818 C CA . HIS A 1 225 ? -6.118 -12.584 -26.278 1.00 93.50 225 HIS A CA 1
ATOM 1819 C C . HIS A 1 225 ? -5.383 -11.491 -27.075 1.00 93.50 225 HIS A C 1
ATOM 1821 O O . HIS A 1 225 ? -5.171 -10.399 -26.553 1.00 93.50 225 HIS A O 1
ATOM 1827 N N . ARG A 1 226 ? -5.076 -11.728 -28.362 1.00 92.62 226 ARG A N 1
ATOM 1828 C CA . ARG A 1 226 ? -4.279 -10.814 -29.220 1.00 92.62 226 ARG A CA 1
ATOM 1829 C C . ARG A 1 226 ? -4.716 -9.346 -29.184 1.00 92.62 226 ARG A C 1
ATOM 1831 O O . ARG A 1 226 ? -3.880 -8.453 -29.245 1.00 92.62 226 ARG A O 1
ATOM 1838 N N . LYS A 1 227 ? -6.022 -9.091 -29.051 1.00 94.00 227 LYS A N 1
ATOM 1839 C CA . LYS A 1 227 ? -6.585 -7.730 -28.921 1.00 94.00 227 LYS A CA 1
ATOM 1840 C C . LYS A 1 227 ? -6.036 -6.938 -27.723 1.00 94.00 227 LYS A C 1
ATOM 1842 O O . LYS A 1 227 ? -6.089 -5.717 -27.742 1.00 94.00 227 LYS A O 1
ATOM 1847 N N . LEU A 1 228 ? -5.540 -7.626 -26.693 1.00 93.88 228 LEU A N 1
ATOM 1848 C CA . LEU A 1 228 ? -5.023 -7.032 -25.460 1.00 93.88 228 LEU A CA 1
ATOM 1849 C C . LEU A 1 228 ? -3.523 -6.716 -25.532 1.00 93.88 228 LEU A C 1
ATOM 1851 O O . LEU A 1 228 ? -3.024 -5.964 -24.702 1.00 93.88 228 LEU A O 1
ATOM 1855 N N . PHE A 1 229 ? -2.803 -7.229 -26.537 1.00 91.19 229 PHE A N 1
ATOM 1856 C CA . PHE A 1 229 ? -1.353 -7.032 -26.668 1.00 91.19 229 PHE A CA 1
ATOM 1857 C C . PHE A 1 229 ? -0.926 -5.555 -26.696 1.00 91.19 229 PHE A C 1
ATOM 1859 O O . PHE A 1 229 ? 0.059 -5.234 -26.035 1.00 91.19 229 PHE A O 1
ATOM 1866 N N . PRO A 1 230 ? -1.647 -4.631 -27.372 1.00 89.69 230 PRO A N 1
ATOM 1867 C CA . PRO A 1 230 ? -1.279 -3.213 -27.359 1.00 89.69 230 PRO A CA 1
ATOM 1868 C C . PRO A 1 230 ? -1.323 -2.580 -25.962 1.00 89.69 230 PRO A C 1
ATOM 1870 O O . PRO A 1 230 ? -0.624 -1.604 -25.707 1.00 89.69 230 PRO A O 1
ATOM 1873 N N . TYR A 1 231 ? -2.135 -3.133 -25.059 1.00 89.00 231 TYR A N 1
ATOM 1874 C CA . TYR A 1 231 ? -2.348 -2.620 -23.707 1.00 89.00 231 TYR A CA 1
ATOM 1875 C C . TYR A 1 231 ? -1.407 -3.263 -22.680 1.00 89.00 231 TYR A C 1
ATOM 1877 O O . TYR A 1 231 ? -1.053 -2.626 -21.697 1.00 89.00 231 TYR A O 1
ATOM 1885 N N . ALA A 1 232 ? -0.971 -4.500 -22.926 1.00 86.00 232 ALA A N 1
ATOM 1886 C CA . ALA A 1 232 ? -0.168 -5.305 -22.005 1.00 86.00 232 ALA A CA 1
ATOM 1887 C C . ALA A 1 232 ? 1.352 -5.063 -22.095 1.00 86.00 232 ALA A C 1
ATOM 1889 O O . ALA A 1 232 ? 2.138 -5.885 -21.623 1.00 86.00 232 ALA A O 1
ATOM 1890 N N . THR A 1 233 ? 1.788 -3.970 -22.725 1.00 81.69 233 THR A N 1
ATOM 1891 C CA . THR A 1 233 ? 3.211 -3.612 -22.761 1.00 81.69 233 THR A CA 1
ATOM 1892 C C . THR A 1 233 ? 3.664 -3.119 -21.389 1.00 81.69 233 THR A C 1
ATOM 1894 O O . THR A 1 233 ? 2.884 -2.511 -20.659 1.00 81.69 233 THR A O 1
ATOM 1897 N N . HIS A 1 234 ? 4.940 -3.338 -21.057 1.00 70.25 234 HIS A N 1
ATOM 1898 C CA . HIS A 1 234 ? 5.538 -2.873 -19.800 1.00 70.25 234 HIS A CA 1
ATOM 1899 C C . HIS A 1 234 ? 5.244 -1.380 -19.568 1.00 70.25 234 HIS A C 1
ATOM 1901 O O . HIS A 1 234 ? 4.627 -1.007 -18.582 1.00 70.25 234 HIS A O 1
ATOM 1907 N N . LEU A 1 235 ? 5.543 -0.525 -20.552 1.00 72.69 235 LEU A N 1
ATOM 1908 C CA . LEU A 1 235 ? 5.301 0.922 -20.462 1.00 72.69 235 LEU A CA 1
ATOM 1909 C C . LEU A 1 235 ? 3.850 1.297 -20.127 1.00 72.69 235 LEU A C 1
ATOM 1911 O O . LEU A 1 235 ? 3.620 2.276 -19.432 1.00 72.69 235 LEU A O 1
ATOM 1915 N N . ASN A 1 236 ? 2.869 0.539 -20.614 1.00 76.56 236 ASN A N 1
ATOM 1916 C CA . ASN A 1 236 ? 1.462 0.855 -20.381 1.00 76.56 236 ASN A CA 1
ATOM 1917 C C . ASN A 1 236 ? 0.950 0.364 -19.022 1.00 76.56 236 ASN A C 1
ATOM 1919 O O . ASN A 1 236 ? -0.007 0.937 -18.501 1.00 76.56 236 ASN A O 1
ATOM 1923 N N . ARG A 1 237 ? 1.568 -0.684 -18.467 1.00 75.94 237 ARG A N 1
ATOM 1924 C CA . ARG A 1 237 ? 1.201 -1.251 -17.164 1.00 75.94 237 ARG A CA 1
ATOM 1925 C C . ARG A 1 237 ? 1.671 -0.373 -16.002 1.00 75.94 237 ARG A C 1
ATOM 1927 O O . ARG A 1 237 ? 0.907 -0.210 -15.063 1.00 75.94 237 ARG A O 1
ATOM 1934 N N . PHE A 1 238 ? 2.847 0.244 -16.129 1.00 74.81 238 PHE A N 1
ATOM 1935 C CA . PHE A 1 238 ? 3.524 0.962 -15.031 1.00 74.81 238 PHE A CA 1
ATOM 1936 C C . PHE A 1 238 ? 3.483 2.482 -15.152 1.00 74.81 238 PHE A C 1
ATOM 1938 O O . PHE A 1 238 ? 4.081 3.200 -14.358 1.00 74.81 238 PHE A O 1
ATOM 1945 N N . GLN A 1 239 ? 2.817 3.016 -16.179 1.00 87.44 239 GLN A N 1
ATOM 1946 C CA . G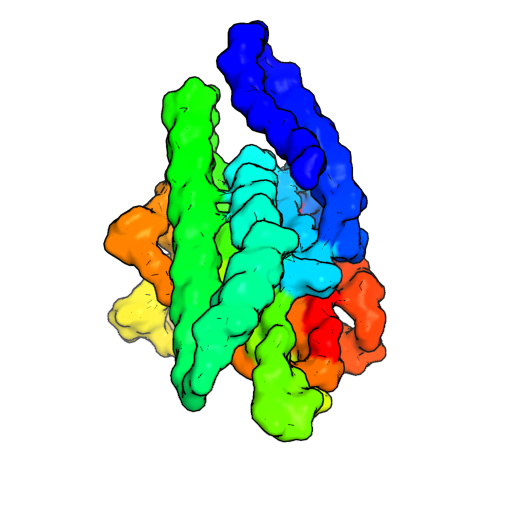LN A 1 239 ? 2.692 4.461 -16.298 1.00 87.44 239 GLN A CA 1
ATOM 1947 C C . GLN A 1 239 ? 1.682 4.972 -15.269 1.00 87.44 239 GLN A C 1
ATOM 1949 O O . GLN A 1 239 ? 0.469 4.942 -15.514 1.00 87.44 239 GLN A O 1
ATOM 1954 N N . LEU A 1 240 ? 2.208 5.460 -14.147 1.00 89.44 240 LEU A N 1
ATOM 1955 C CA . LEU A 1 240 ? 1.457 6.167 -13.122 1.00 89.44 240 LEU A CA 1
ATOM 1956 C C . LEU A 1 240 ? 0.814 7.433 -13.685 1.00 89.44 240 LEU A C 1
ATOM 1958 O O . LEU A 1 240 ? 1.341 8.117 -14.565 1.00 89.44 240 LEU A O 1
ATOM 1962 N N . THR A 1 241 ? -0.365 7.730 -13.162 1.00 89.00 241 THR A N 1
ATOM 1963 C CA . THR A 1 241 ? -1.177 8.893 -13.530 1.00 89.00 241 THR A CA 1
ATOM 1964 C C . THR A 1 241 ? -1.452 9.789 -12.331 1.00 89.00 241 THR A C 1
ATOM 1966 O O . THR A 1 241 ? -1.799 10.954 -12.517 1.00 89.00 241 THR A O 1
ATOM 1969 N N . ARG A 1 242 ? -1.253 9.263 -11.114 1.00 89.38 242 ARG A N 1
ATOM 1970 C CA . ARG A 1 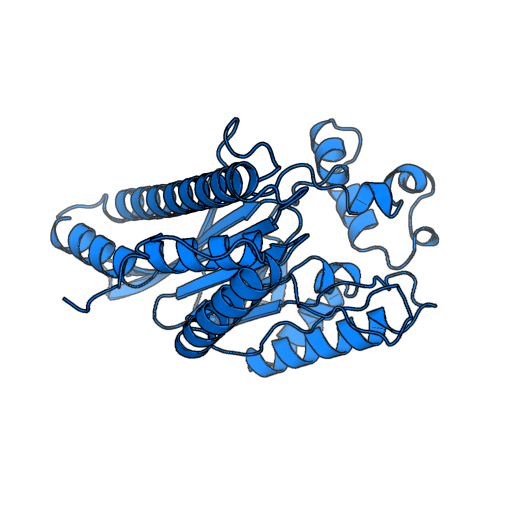242 ? -1.296 9.994 -9.848 1.00 89.38 242 ARG A CA 1
ATOM 1971 C C . ARG A 1 242 ? -0.256 9.425 -8.883 1.00 89.38 242 ARG A C 1
ATOM 1973 O O . ARG A 1 242 ? -0.077 8.214 -8.813 1.00 89.38 242 ARG A O 1
ATOM 1980 N N . CYS A 1 243 ? 0.397 10.313 -8.149 1.00 90.50 243 CYS A N 1
ATOM 1981 C CA . CYS A 1 243 ? 1.360 10.053 -7.079 1.00 90.50 243 CYS A CA 1
ATOM 1982 C C . CYS A 1 243 ? 1.510 11.349 -6.262 1.00 90.50 243 CYS A C 1
ATOM 1984 O O . CYS A 1 243 ? 1.083 12.407 -6.725 1.00 90.50 243 CYS A O 1
ATOM 1986 N N . LEU A 1 244 ? 2.088 11.285 -5.066 1.00 90.50 244 LEU A N 1
ATOM 1987 C CA . LEU A 1 244 ? 2.398 12.478 -4.273 1.00 90.50 244 LEU A CA 1
ATOM 1988 C C . LEU A 1 244 ? 3.598 13.239 -4.848 1.00 90.50 244 LEU A C 1
ATOM 1990 O O . LEU A 1 244 ? 4.511 12.627 -5.404 1.00 90.50 244 LEU A O 1
ATOM 1994 N N . GLY A 1 245 ? 3.610 14.561 -4.680 1.00 87.44 245 GLY A N 1
ATOM 1995 C CA . GLY A 1 245 ? 4.728 15.454 -5.001 1.00 87.44 245 GLY A CA 1
ATOM 1996 C C . GLY A 1 245 ? 4.772 15.905 -6.460 1.00 87.44 245 GLY A C 1
ATOM 1997 O O . GLY A 1 245 ? 4.789 17.099 -6.740 1.00 87.44 245 GLY A O 1
ATOM 1998 N N . THR A 1 246 ? 4.774 14.959 -7.403 1.00 78.44 246 THR A N 1
ATOM 1999 C CA . THR A 1 246 ? 4.812 15.251 -8.854 1.00 78.44 246 THR A CA 1
ATOM 2000 C C . THR A 1 246 ? 3.502 14.950 -9.581 1.00 78.44 246 THR A C 1
ATOM 2002 O O . THR A 1 246 ? 3.346 15.323 -10.748 1.00 78.44 246 THR A O 1
ATOM 2005 N N . GLY A 1 247 ? 2.554 14.285 -8.918 1.00 67.75 247 GLY A N 1
ATOM 2006 C CA . GLY A 1 247 ? 1.248 13.956 -9.478 1.00 67.75 247 GLY A CA 1
ATOM 2007 C C . GLY A 1 247 ? 0.172 14.999 -9.173 1.00 67.75 247 GLY A C 1
ATOM 2008 O O . GLY A 1 247 ? 0.297 15.846 -8.295 1.00 67.75 247 GLY A O 1
ATOM 2009 N N . ASP A 1 248 ? -0.935 14.923 -9.911 1.00 68.31 248 ASP A N 1
ATOM 2010 C CA . ASP A 1 248 ? -2.076 15.829 -9.751 1.00 68.31 248 ASP A CA 1
ATOM 2011 C C . ASP A 1 248 ? -2.981 15.381 -8.581 1.00 68.31 248 ASP A C 1
ATOM 2013 O O . ASP A 1 248 ? -4.048 14.781 -8.757 1.00 68.31 248 ASP A O 1
ATOM 2017 N N . VAL A 1 249 ? -2.511 15.576 -7.347 1.00 68.62 249 VAL A N 1
ATOM 2018 C CA . VAL A 1 249 ? -3.264 15.228 -6.126 1.00 68.62 249 VAL A CA 1
ATOM 2019 C C . VAL A 1 249 ? -4.204 16.363 -5.718 1.00 68.62 249 VAL A C 1
ATOM 2021 O O . VAL A 1 249 ? -5.318 16.105 -5.251 1.00 68.62 249 VAL A O 1
ATOM 2024 N N . SER A 1 250 ? -3.801 17.612 -5.964 1.00 59.12 250 SER A N 1
ATOM 2025 C CA . SER A 1 250 ? -4.523 18.811 -5.533 1.00 59.12 250 SER A CA 1
ATOM 2026 C C . SER A 1 250 ? -5.791 19.125 -6.340 1.00 59.12 250 SER A C 1
ATOM 2028 O O . SER A 1 250 ? -6.703 19.744 -5.785 1.00 59.12 250 SER A O 1
ATOM 2030 N N . ARG A 1 251 ? -5.921 18.685 -7.606 1.00 59.56 251 ARG A N 1
ATOM 2031 C CA . ARG A 1 251 ? -7.132 18.973 -8.408 1.00 59.56 251 ARG A CA 1
ATOM 2032 C C . ARG A 1 251 ? -8.338 18.101 -8.067 1.00 59.56 251 ARG A C 1
ATOM 2034 O O . ARG A 1 251 ? -9.462 18.589 -8.147 1.00 59.56 251 ARG A O 1
ATOM 2041 N N . GLU A 1 252 ? -8.133 16.856 -7.638 1.00 64.75 252 GLU A N 1
ATOM 2042 C CA . GLU A 1 252 ? -9.215 15.948 -7.225 1.00 64.75 252 GLU A CA 1
ATOM 2043 C C . GLU A 1 252 ? -8.789 15.093 -6.035 1.00 64.75 252 GLU A C 1
ATOM 2045 O O . GLU A 1 252 ? -8.265 13.991 -6.184 1.00 64.75 252 GLU A O 1
ATOM 2050 N N . ILE A 1 253 ? -9.021 15.585 -4.823 1.00 66.06 253 ILE A N 1
ATOM 2051 C CA . ILE A 1 253 ? -8.576 14.880 -3.620 1.00 66.06 253 ILE A CA 1
ATOM 2052 C C . ILE A 1 253 ? -9.242 13.494 -3.550 1.00 66.06 253 ILE A C 1
ATOM 2054 O O . ILE A 1 253 ? -10.479 13.442 -3.588 1.00 66.06 253 ILE A O 1
ATOM 2058 N N . PRO A 1 254 ? -8.482 12.389 -3.407 1.00 70.25 254 PRO A N 1
ATOM 2059 C CA . PRO A 1 254 ? -9.070 11.057 -3.426 1.00 70.25 254 PRO A CA 1
ATOM 2060 C C . PRO A 1 254 ? -10.109 10.884 -2.315 1.00 70.25 254 PRO A C 1
ATOM 2062 O O . PRO A 1 254 ? -9.957 11.379 -1.193 1.00 70.25 254 PRO A O 1
ATOM 2065 N N . SER A 1 255 ? -11.192 10.180 -2.634 1.00 78.38 255 SER A N 1
ATOM 2066 C CA . SER A 1 255 ? -12.182 9.773 -1.642 1.00 78.38 255 SER A CA 1
ATOM 2067 C C . SER A 1 255 ? -11.579 8.737 -0.698 1.00 78.38 255 SER A C 1
ATOM 2069 O O . SER A 1 255 ? -11.007 7.747 -1.157 1.00 78.38 255 SER A O 1
ATOM 2071 N N . ILE A 1 256 ? -11.764 8.923 0.610 1.00 92.31 256 ILE A N 1
ATOM 2072 C CA . ILE A 1 256 ? -11.396 7.899 1.589 1.00 92.31 256 ILE A CA 1
ATOM 2073 C C . ILE A 1 256 ? -12.414 6.765 1.511 1.00 92.31 256 ILE A C 1
ATOM 2075 O O . ILE A 1 256 ? -13.620 7.006 1.590 1.00 92.31 256 ILE A O 1
ATOM 2079 N N . SER A 1 257 ? -11.921 5.539 1.377 1.00 95.94 257 SER A N 1
ATOM 2080 C CA . SER A 1 257 ? -12.739 4.332 1.456 1.00 95.94 257 SER A CA 1
ATOM 2081 C C . SER A 1 257 ? -12.638 3.725 2.850 1.00 95.94 257 SER A C 1
ATOM 2083 O O . SER A 1 257 ? -11.677 3.960 3.583 1.00 95.94 257 SER A O 1
ATOM 2085 N N . PHE A 1 258 ? -13.634 2.938 3.239 1.00 96.56 258 PHE A N 1
ATOM 2086 C CA . PHE A 1 258 ? -13.559 2.154 4.463 1.00 96.56 258 PHE A CA 1
ATOM 2087 C C . PHE A 1 258 ? -14.247 0.810 4.286 1.00 96.56 258 PHE A C 1
ATOM 2089 O O . PHE A 1 258 ? -15.131 0.650 3.443 1.00 96.56 258 PHE A O 1
ATOM 2096 N N . ILE A 1 259 ? -13.841 -0.155 5.103 1.00 96.62 259 ILE A N 1
ATOM 2097 C CA . ILE A 1 259 ? -14.444 -1.480 5.139 1.00 96.62 259 ILE A CA 1
ATOM 2098 C C . ILE A 1 259 ? -14.451 -2.022 6.563 1.00 96.62 259 ILE A C 1
ATOM 2100 O O . ILE A 1 259 ? -13.500 -1.828 7.323 1.00 96.62 259 ILE A O 1
ATOM 2104 N N . ASP A 1 260 ? -15.536 -2.702 6.917 1.00 95.75 260 ASP A N 1
ATOM 2105 C CA . ASP A 1 260 ? -15.623 -3.420 8.181 1.00 95.75 260 ASP A CA 1
ATOM 2106 C C . ASP A 1 260 ? -14.871 -4.754 8.057 1.00 95.75 260 ASP A C 1
ATOM 2108 O O . ASP A 1 260 ? -15.034 -5.517 7.087 1.00 95.75 260 ASP A O 1
ATOM 2112 N N . VAL A 1 261 ? -14.015 -5.004 9.041 1.00 96.12 261 VAL A N 1
ATOM 2113 C CA . VAL A 1 261 ? -13.114 -6.154 9.110 1.00 96.12 261 VAL A CA 1
ATOM 2114 C C . VAL A 1 261 ? -13.403 -6.948 10.375 1.00 96.12 261 VAL A C 1
ATOM 2116 O O . VAL A 1 261 ? -13.733 -6.392 11.418 1.00 96.12 261 VAL A O 1
ATOM 2119 N N . LEU A 1 262 ? -13.330 -8.270 10.277 1.00 95.50 262 LEU A N 1
ATOM 2120 C CA . LEU A 1 262 ? -13.590 -9.160 11.406 1.00 95.50 262 LEU A CA 1
ATOM 2121 C C . LEU A 1 262 ? -12.271 -9.665 12.008 1.00 95.50 262 LEU A C 1
ATOM 2123 O O . LEU A 1 262 ? -11.333 -9.916 11.250 1.00 95.50 262 LEU A O 1
ATOM 2127 N N . PRO A 1 263 ? -12.206 -9.923 13.329 1.00 94.50 263 PRO A N 1
ATOM 2128 C CA . PRO A 1 263 ? -11.005 -10.471 13.960 1.00 94.50 263 PRO A CA 1
ATOM 2129 C C . PRO A 1 263 ? -10.558 -11.766 13.283 1.00 94.50 263 PRO A C 1
ATOM 2131 O O . PRO A 1 263 ? -11.366 -12.684 13.173 1.00 94.50 263 PRO A O 1
ATOM 2134 N N . GLY A 1 264 ? -9.312 -11.879 12.837 1.00 95.56 264 GLY A N 1
ATOM 2135 C CA . GLY A 1 264 ? -8.761 -13.004 12.075 1.00 95.56 264 GLY A CA 1
ATOM 2136 C C . GLY A 1 264 ? -8.808 -12.842 10.550 1.00 95.56 264 GLY A C 1
ATOM 2137 O O . GLY A 1 264 ? -8.287 -13.700 9.835 1.00 95.56 264 GLY A O 1
ATOM 2138 N N . GLU A 1 265 ? -9.428 -11.781 10.032 1.00 98.00 265 GLU A N 1
ATOM 2139 C CA . GLU A 1 265 ? -9.238 -11.348 8.643 1.00 98.00 265 GLU A CA 1
ATOM 2140 C C . GLU A 1 265 ? -7.911 -10.606 8.500 1.00 98.00 265 GLU A C 1
ATOM 2142 O O . GLU A 1 265 ? -7.376 -10.085 9.478 1.00 98.00 265 GLU A O 1
ATOM 2147 N N . ARG A 1 266 ? -7.351 -10.586 7.288 1.00 98.44 266 ARG A N 1
ATOM 2148 C CA . ARG A 1 266 ? -6.009 -10.034 7.065 1.00 98.44 266 ARG A CA 1
ATOM 2149 C C . ARG A 1 266 ? -6.040 -8.918 6.041 1.00 98.44 266 ARG A C 1
ATOM 2151 O O . ARG A 1 266 ? -6.507 -9.118 4.920 1.00 98.44 266 ARG A O 1
ATOM 2158 N N . ILE A 1 267 ? -5.503 -7.771 6.425 1.00 98.69 267 ILE A N 1
ATOM 2159 C CA . ILE A 1 267 ? -5.195 -6.661 5.530 1.00 98.69 267 ILE A CA 1
ATOM 2160 C C . ILE A 1 267 ? -3.816 -6.936 4.933 1.00 98.69 267 ILE A C 1
ATOM 2162 O O . ILE A 1 267 ? -2.884 -7.288 5.657 1.00 98.69 267 ILE A O 1
ATOM 2166 N N . VAL A 1 268 ? -3.690 -6.801 3.617 1.00 98.75 268 VAL A N 1
ATOM 2167 C CA . VAL A 1 268 ? -2.422 -6.982 2.903 1.00 98.75 268 VAL A CA 1
ATOM 2168 C C . VAL A 1 268 ? -2.172 -5.746 2.062 1.00 98.75 268 VAL A C 1
ATOM 2170 O O . VAL A 1 268 ? -3.039 -5.360 1.286 1.00 98.75 268 VAL A O 1
ATOM 2173 N N . MET A 1 269 ? -1.009 -5.125 2.213 1.00 98.75 269 MET A N 1
ATOM 2174 C CA . MET A 1 269 ? -0.607 -3.947 1.446 1.00 98.75 269 MET A CA 1
ATOM 2175 C C . MET A 1 269 ? 0.703 -4.244 0.732 1.00 98.75 269 MET A C 1
ATOM 2177 O O . MET A 1 269 ? 1.589 -4.861 1.321 1.00 98.75 269 MET A O 1
ATOM 2181 N N . THR A 1 270 ? 0.824 -3.843 -0.525 1.00 98.38 270 THR A N 1
ATOM 2182 C CA . THR A 1 270 ? 1.979 -4.174 -1.367 1.00 98.38 270 THR A CA 1
ATOM 2183 C C . THR A 1 270 ? 2.343 -3.017 -2.276 1.00 98.38 270 THR A C 1
ATOM 2185 O O . THR A 1 270 ? 1.434 -2.370 -2.801 1.00 98.38 270 THR A O 1
ATOM 2188 N N . THR A 1 271 ? 3.631 -2.848 -2.555 1.00 97.69 271 THR A N 1
ATOM 2189 C CA . THR A 1 271 ? 4.082 -2.118 -3.746 1.00 97.69 271 THR A CA 1
ATOM 2190 C C . THR A 1 271 ? 3.933 -2.990 -4.997 1.00 97.69 271 THR A C 1
ATOM 2192 O O . THR A 1 271 ? 3.618 -4.194 -4.929 1.00 97.69 271 THR A O 1
ATOM 2195 N N . ASN A 1 272 ? 4.118 -2.386 -6.167 1.00 94.56 272 ASN A N 1
ATOM 2196 C CA . ASN A 1 272 ? 4.198 -3.095 -7.443 1.00 94.56 272 ASN A CA 1
ATOM 2197 C C . ASN A 1 272 ? 5.330 -4.152 -7.435 1.00 94.56 272 ASN A C 1
ATOM 2199 O O . ASN A 1 272 ? 5.139 -5.234 -7.983 1.00 94.56 272 ASN A O 1
ATOM 2203 N N . GLY A 1 273 ? 6.417 -3.954 -6.683 1.00 94.94 273 GLY A N 1
ATOM 2204 C CA . GLY A 1 273 ? 7.516 -4.913 -6.540 1.00 94.94 273 GLY A CA 1
ATOM 2205 C C . GLY A 1 273 ? 7.118 -6.306 -6.047 1.00 94.94 273 GLY A C 1
ATOM 2206 O O . GLY A 1 273 ? 7.810 -7.290 -6.307 1.00 94.94 273 GLY A O 1
ATOM 2207 N N . ILE A 1 274 ? 5.961 -6.437 -5.393 1.00 97.56 274 ILE A N 1
ATOM 2208 C CA . ILE A 1 274 ? 5.350 -7.737 -5.088 1.00 97.56 274 ILE A CA 1
ATOM 2209 C C . ILE A 1 274 ? 4.412 -8.176 -6.206 1.00 97.56 274 ILE A C 1
ATOM 2211 O O . ILE A 1 274 ? 4.503 -9.306 -6.682 1.00 97.56 274 ILE A O 1
ATOM 2215 N N . THR A 1 275 ? 3.476 -7.312 -6.594 1.00 95.75 275 THR A N 1
ATOM 2216 C CA . THR A 1 275 ? 2.344 -7.697 -7.454 1.00 95.75 275 THR A CA 1
ATOM 2217 C C . THR A 1 275 ? 2.717 -7.830 -8.921 1.00 95.75 275 THR A C 1
ATOM 2219 O O . THR A 1 275 ? 2.054 -8.558 -9.656 1.00 95.75 275 THR A O 1
ATOM 2222 N N . ASP A 1 276 ? 3.834 -7.255 -9.339 1.00 92.94 276 ASP A N 1
ATOM 2223 C CA . ASP A 1 276 ? 4.418 -7.504 -10.645 1.00 92.94 276 ASP A CA 1
ATOM 2224 C C . ASP A 1 276 ? 5.120 -8.838 -10.696 1.00 92.94 276 ASP A C 1
ATOM 2226 O O . ASP A 1 276 ? 4.990 -9.541 -11.690 1.00 92.94 276 ASP A O 1
ATOM 2230 N N . GLN A 1 277 ? 5.754 -9.258 -9.608 1.00 94.00 277 GLN A N 1
ATOM 2231 C CA . GLN A 1 277 ? 6.403 -10.558 -9.536 1.00 94.00 277 GLN A CA 1
ATOM 2232 C C . GLN A 1 277 ? 5.357 -11.658 -9.381 1.00 94.00 277 GLN A C 1
ATOM 2234 O O . GLN A 1 277 ? 5.343 -12.602 -10.170 1.00 94.00 277 GLN A O 1
ATOM 2239 N N . LEU A 1 278 ? 4.471 -11.530 -8.395 1.00 97.19 278 LEU A N 1
ATOM 2240 C CA . LEU A 1 278 ? 3.558 -12.562 -7.907 1.00 97.19 278 LEU A CA 1
ATOM 2241 C C . LEU A 1 278 ? 2.119 -12.340 -8.377 1.00 97.19 278 LEU A C 1
ATOM 2243 O O . LEU A 1 278 ? 1.599 -11.229 -8.340 1.00 97.19 278 LEU A O 1
ATOM 2247 N N . LEU A 1 279 ? 1.444 -13.424 -8.759 1.00 97.31 279 LEU A N 1
ATOM 2248 C CA . LEU A 1 279 ? 0.004 -13.409 -9.012 1.00 97.31 279 LEU A CA 1
ATOM 2249 C C . LEU A 1 279 ? -0.781 -13.335 -7.699 1.00 97.31 279 LEU A C 1
ATOM 2251 O O . LEU A 1 279 ? -0.359 -13.870 -6.669 1.00 97.31 279 LEU A O 1
ATOM 2255 N N . GLU A 1 280 ? -1.995 -12.788 -7.753 1.00 97.88 280 GLU A N 1
ATOM 2256 C CA . GLU A 1 280 ? -2.898 -12.743 -6.595 1.00 97.88 280 GLU A CA 1
ATOM 2257 C C . GLU A 1 280 ? -3.182 -14.146 -6.039 1.00 97.88 280 GLU A C 1
ATOM 2259 O O . GLU A 1 280 ? -3.235 -14.336 -4.824 1.00 97.88 280 GLU A O 1
ATOM 2264 N N . SER A 1 281 ? -3.287 -15.156 -6.909 1.00 97.69 281 SER A N 1
ATOM 2265 C CA . SER A 1 281 ? -3.481 -16.552 -6.498 1.00 97.69 281 SER A CA 1
ATOM 2266 C C . SER A 1 281 ? -2.292 -17.123 -5.720 1.00 97.69 281 SER A C 1
ATOM 2268 O O . SER A 1 281 ? -2.472 -17.973 -4.845 1.00 97.69 281 SER A O 1
ATOM 2270 N N . GLU A 1 282 ? -1.071 -16.676 -6.027 1.00 98.12 282 GLU A N 1
ATOM 2271 C CA . GLU A 1 282 ? 0.131 -17.078 -5.292 1.00 98.12 282 GLU A CA 1
ATOM 2272 C C . GLU A 1 282 ? 0.121 -16.437 -3.902 1.00 98.12 282 GLU A C 1
ATOM 2274 O O . GLU A 1 282 ? 0.225 -17.146 -2.899 1.00 98.12 282 GLU A O 1
ATOM 2279 N N . ILE A 1 283 ? -0.130 -15.125 -3.831 1.00 98.44 283 ILE A N 1
ATOM 2280 C CA . ILE A 1 283 ? -0.258 -14.383 -2.567 1.00 98.44 283 ILE A CA 1
ATOM 2281 C C . ILE A 1 283 ? -1.336 -15.023 -1.676 1.00 98.44 283 ILE A C 1
ATOM 2283 O O . ILE A 1 283 ? -1.073 -15.368 -0.521 1.00 98.44 283 ILE A O 1
ATOM 2287 N N . GLN A 1 284 ? -2.527 -15.278 -2.228 1.00 98.31 284 GLN A N 1
ATOM 2288 C CA . GLN A 1 284 ? -3.636 -15.944 -1.538 1.00 98.31 284 GLN A CA 1
ATOM 2289 C C . GLN A 1 284 ? -3.245 -17.324 -0.996 1.00 98.31 284 GLN A C 1
ATOM 2291 O O . GLN A 1 284 ? -3.599 -17.672 0.135 1.00 98.31 284 GLN A O 1
ATOM 2296 N N . THR A 1 285 ? -2.512 -18.116 -1.781 1.00 97.88 285 THR A N 1
ATOM 2297 C CA . THR A 1 285 ? -2.064 -19.453 -1.367 1.00 97.88 285 THR A CA 1
ATOM 2298 C C . THR A 1 285 ? -1.164 -19.382 -0.134 1.00 97.88 285 THR A C 1
ATOM 2300 O O . THR A 1 285 ? -1.300 -20.204 0.777 1.00 97.88 285 THR A O 1
ATOM 2303 N N . HIS A 1 286 ? -0.278 -18.389 -0.061 1.00 96.88 286 HIS A N 1
ATOM 2304 C CA . HIS A 1 286 ? 0.600 -18.201 1.094 1.00 96.88 286 HIS A CA 1
ATOM 2305 C C . HIS A 1 286 ? -0.147 -17.670 2.317 1.00 96.88 286 HIS A C 1
ATOM 2307 O O . HIS A 1 286 ? 0.033 -18.205 3.411 1.00 96.88 286 HIS A O 1
ATOM 2313 N N . LEU A 1 287 ? -1.067 -16.719 2.128 1.00 97.75 287 LEU A N 1
ATOM 2314 C CA . LEU A 1 287 ? -1.941 -16.227 3.200 1.00 97.75 287 LEU A CA 1
ATOM 2315 C C . LEU A 1 287 ? -2.799 -17.338 3.822 1.00 97.75 287 LEU A C 1
ATOM 2317 O O . LEU A 1 287 ? -3.099 -17.306 5.018 1.00 97.75 287 LEU A O 1
ATOM 2321 N N . PHE A 1 288 ? -3.206 -18.321 3.018 1.00 96.69 288 PHE A N 1
ATOM 2322 C CA . PHE A 1 288 ? -3.952 -19.476 3.502 1.00 96.69 288 PHE A CA 1
ATOM 2323 C C . PHE A 1 288 ? -3.092 -20.382 4.394 1.00 96.69 288 PHE A C 1
ATOM 2325 O O . PHE A 1 288 ? -3.537 -20.755 5.486 1.00 96.69 288 PHE A O 1
ATOM 23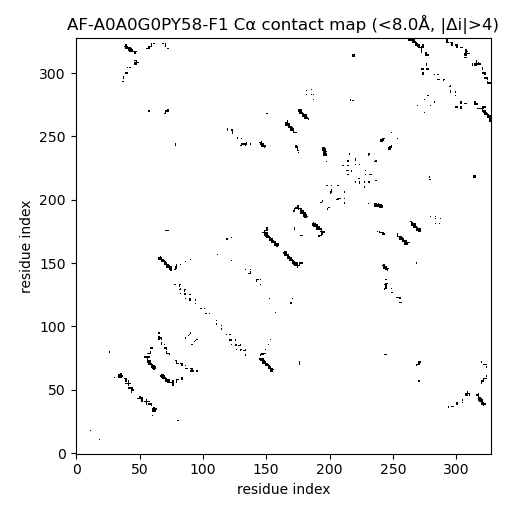32 N N . ARG A 1 289 ? -1.878 -20.716 3.930 1.00 96.31 289 ARG A N 1
ATOM 2333 C CA . ARG A 1 289 ? -0.977 -21.708 4.544 1.00 96.31 289 ARG A CA 1
ATOM 2334 C C . ARG A 1 289 ? -0.285 -21.218 5.810 1.00 96.31 289 ARG A C 1
ATOM 2336 O O . ARG A 1 289 ? -0.112 -22.011 6.728 1.00 96.31 289 ARG A O 1
ATOM 2343 N N . GLU A 1 290 ? 0.098 -19.948 5.857 1.00 97.50 290 GLU A N 1
ATOM 2344 C CA . GLU A 1 290 ? 0.865 -19.375 6.963 1.00 97.50 290 GLU A CA 1
ATOM 2345 C C . GLU A 1 290 ? 0.041 -18.303 7.685 1.00 97.50 290 GLU A C 1
ATOM 2347 O O . GLU A 1 290 ? -0.495 -17.381 7.065 1.00 97.50 290 GLU A O 1
ATOM 2352 N N . LYS A 1 291 ? -0.087 -18.439 9.008 1.00 95.62 291 LYS A N 1
ATOM 2353 C CA . LYS A 1 291 ? -0.890 -17.547 9.861 1.00 95.62 291 LYS A CA 1
ATOM 2354 C C . LYS A 1 291 ? -0.060 -16.440 10.493 1.00 95.62 291 LYS A C 1
ATOM 2356 O O . LYS A 1 291 ? -0.614 -15.404 10.838 1.00 95.62 291 LYS A O 1
ATOM 2361 N N . ASN A 1 292 ? 1.247 -16.637 10.639 1.00 97.25 292 ASN A N 1
ATOM 2362 C CA . ASN A 1 292 ? 2.135 -15.607 11.139 1.00 97.25 292 ASN A CA 1
ATOM 2363 C C . ASN A 1 292 ? 2.360 -14.541 10.057 1.00 97.25 292 ASN A C 1
ATOM 2365 O O . ASN A 1 292 ? 2.901 -14.821 8.990 1.00 97.25 292 ASN A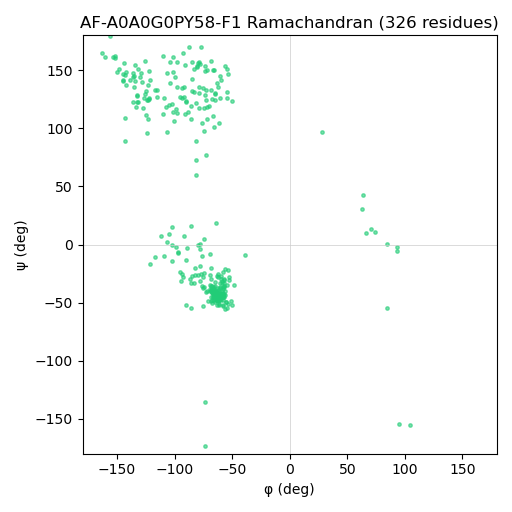 O 1
ATOM 2369 N N . ASP A 1 293 ? 1.947 -13.308 10.342 1.00 97.38 293 ASP A N 1
ATOM 2370 C CA . ASP A 1 293 ? 2.058 -12.191 9.401 1.00 97.38 293 ASP A CA 1
ATOM 2371 C C . ASP A 1 293 ? 3.494 -11.924 8.949 1.00 97.38 293 ASP A C 1
ATOM 2373 O O . ASP A 1 293 ? 3.736 -11.784 7.756 1.00 97.38 293 ASP A O 1
ATOM 2377 N N . ASN A 1 294 ? 4.452 -11.911 9.877 1.00 96.25 294 ASN A N 1
ATOM 2378 C CA . ASN A 1 294 ? 5.845 -11.623 9.545 1.00 96.25 294 ASN A CA 1
ATOM 2379 C C . ASN A 1 294 ? 6.455 -12.753 8.700 1.00 96.25 294 ASN A C 1
ATOM 2381 O O . ASN A 1 294 ? 7.227 -12.482 7.789 1.00 96.25 294 ASN A O 1
ATOM 2385 N N . ALA A 1 295 ? 6.081 -14.011 8.959 1.00 97.25 295 ALA A N 1
ATOM 2386 C CA . ALA A 1 295 ? 6.512 -15.140 8.138 1.00 97.25 295 ALA A CA 1
ATOM 2387 C C . ALA A 1 295 ? 5.939 -15.063 6.713 1.00 97.25 295 ALA A C 1
ATOM 2389 O O . ALA A 1 295 ? 6.660 -15.342 5.755 1.00 97.25 295 ALA A O 1
ATOM 2390 N N . VAL A 1 296 ? 4.676 -14.638 6.557 1.00 97.81 296 VAL A N 1
ATOM 2391 C CA . VAL A 1 296 ? 4.099 -14.366 5.229 1.00 97.81 296 VAL A CA 1
ATOM 2392 C C . VAL A 1 296 ? 4.849 -13.238 4.532 1.00 97.81 296 VAL A C 1
ATOM 2394 O O . VAL A 1 296 ? 5.221 -13.407 3.375 1.00 97.81 296 VAL A O 1
ATOM 2397 N N . GLU A 1 297 ? 5.088 -12.116 5.215 1.00 97.69 297 GLU A N 1
ATOM 2398 C CA . GLU A 1 297 ? 5.838 -10.987 4.652 1.00 97.69 297 GLU A CA 1
ATOM 2399 C C . GLU A 1 297 ? 7.221 -11.433 4.166 1.00 97.69 297 GLU A C 1
ATOM 2401 O O . GLU A 1 297 ? 7.520 -11.288 2.984 1.00 97.69 297 GLU A O 1
ATOM 2406 N N . SER A 1 298 ? 8.030 -12.056 5.033 1.00 96.69 298 SER A N 1
ATOM 2407 C CA . SER A 1 298 ? 9.367 -12.546 4.673 1.00 96.69 298 SER A CA 1
ATOM 2408 C C . SER A 1 298 ? 9.333 -13.505 3.488 1.00 96.69 298 SER A C 1
ATOM 2410 O O . SER A 1 298 ? 10.165 -13.403 2.589 1.00 96.69 298 SER A O 1
ATOM 2412 N N . PHE A 1 299 ? 8.372 -14.430 3.467 1.00 97.19 299 PHE A N 1
ATOM 2413 C CA . PHE A 1 299 ? 8.257 -15.400 2.387 1.00 97.19 299 PHE A CA 1
ATOM 2414 C C . PHE A 1 299 ? 7.897 -14.731 1.056 1.00 97.19 299 PHE A C 1
ATOM 2416 O O . PHE A 1 299 ? 8.529 -15.010 0.039 1.00 97.19 299 PHE A O 1
ATOM 2423 N N . LEU A 1 300 ? 6.894 -13.847 1.047 1.00 97.81 300 LEU A N 1
ATOM 2424 C CA . LEU A 1 300 ? 6.472 -13.151 -0.168 1.00 97.81 300 LEU A CA 1
ATOM 2425 C C . LEU A 1 300 ? 7.582 -12.238 -0.699 1.00 97.81 300 LEU A C 1
ATOM 2427 O O . LEU A 1 300 ? 7.831 -12.259 -1.902 1.00 97.81 300 LEU A O 1
ATOM 2431 N N . GLN A 1 301 ? 8.289 -11.513 0.181 1.00 97.00 301 GLN A N 1
ATOM 2432 C CA . GLN A 1 301 ? 9.453 -10.710 -0.215 1.00 97.00 301 GLN A CA 1
ATOM 2433 C C . GLN A 1 301 ? 10.543 -11.594 -0.828 1.00 97.00 301 GLN A C 1
ATOM 2435 O O . GLN A 1 301 ? 11.047 -11.292 -1.904 1.00 97.00 301 GLN A O 1
ATOM 2440 N N . HIS A 1 302 ? 10.861 -12.725 -0.191 1.00 95.75 302 HIS A N 1
ATOM 2441 C CA . HIS A 1 302 ? 11.876 -13.647 -0.692 1.00 95.75 302 HIS A CA 1
ATOM 2442 C C . HIS A 1 302 ? 11.519 -14.223 -2.069 1.00 95.75 302 HIS A C 1
ATOM 2444 O O . HIS A 1 302 ? 12.346 -14.193 -2.974 1.00 95.75 302 HIS A O 1
ATOM 2450 N N . VAL A 1 303 ? 10.290 -14.709 -2.270 1.00 96.25 303 VAL A N 1
ATOM 2451 C CA . VAL A 1 303 ? 9.892 -15.283 -3.568 1.00 96.25 303 VAL A CA 1
ATOM 2452 C C . VAL A 1 303 ? 9.823 -14.220 -4.663 1.00 96.25 303 VAL A C 1
ATOM 2454 O O . VAL A 1 303 ? 10.225 -14.493 -5.795 1.00 96.25 303 VAL A O 1
ATOM 2457 N N . ALA A 1 304 ? 9.342 -13.015 -4.349 1.00 96.00 304 ALA A N 1
ATOM 2458 C CA . ALA A 1 304 ? 9.366 -11.901 -5.292 1.00 96.00 304 ALA A CA 1
ATOM 2459 C C . ALA A 1 304 ? 10.808 -11.529 -5.681 1.00 96.00 304 ALA A C 1
ATOM 2461 O O . ALA A 1 304 ? 11.074 -11.295 -6.859 1.00 96.00 304 ALA A O 1
ATOM 2462 N N . LEU A 1 305 ? 11.744 -11.564 -4.726 1.00 93.06 305 LEU A N 1
ATOM 2463 C CA . LEU A 1 305 ? 13.161 -11.279 -4.955 1.00 93.06 305 LEU A CA 1
ATOM 2464 C C . LEU A 1 305 ? 13.842 -12.355 -5.809 1.00 93.06 305 LEU A C 1
ATOM 2466 O O . LEU A 1 305 ? 14.546 -12.050 -6.764 1.00 93.06 305 LEU A O 1
ATOM 2470 N N . GLU A 1 306 ? 13.605 -13.632 -5.517 1.00 92.50 306 GLU A N 1
ATOM 2471 C CA . GLU A 1 306 ? 14.112 -14.731 -6.349 1.00 92.50 306 GLU A CA 1
ATOM 2472 C C . GLU A 1 306 ? 13.569 -14.638 -7.783 1.00 92.50 306 GLU A C 1
ATOM 2474 O O . GLU A 1 306 ? 14.276 -14.906 -8.756 1.00 92.50 306 GLU A O 1
ATOM 2479 N N . ARG A 1 307 ? 12.312 -14.206 -7.939 1.00 93.44 307 ARG A N 1
ATOM 2480 C CA . ARG A 1 307 ? 11.704 -14.009 -9.256 1.00 93.44 307 ARG A CA 1
ATOM 2481 C C . ARG A 1 307 ? 12.275 -12.800 -9.986 1.00 93.44 307 ARG A C 1
ATOM 2483 O O . ARG A 1 307 ? 12.507 -12.916 -11.186 1.00 93.44 307 ARG A O 1
ATOM 2490 N N . SER A 1 308 ? 12.538 -11.688 -9.300 1.00 91.25 308 SER A N 1
ATOM 2491 C CA . SER A 1 308 ? 13.157 -10.506 -9.914 1.00 91.25 308 SER A CA 1
ATOM 2492 C C . SER A 1 308 ? 14.569 -10.793 -10.442 1.00 91.25 308 SER A C 1
ATOM 2494 O O . SER A 1 308 ? 14.985 -10.202 -11.445 1.00 91.25 308 SER A O 1
ATOM 2496 N N . LEU A 1 309 ? 15.264 -11.762 -9.835 1.00 88.62 309 LEU A N 1
ATOM 2497 C CA . LEU A 1 309 ? 16.565 -12.273 -10.272 1.00 88.62 309 LEU A CA 1
ATOM 2498 C C . LEU A 1 309 ? 16.498 -13.188 -11.507 1.00 88.62 309 LEU A C 1
ATOM 2500 O O . LEU A 1 309 ? 17.458 -13.240 -12.282 1.00 88.62 309 LEU A O 1
ATOM 2504 N N . ASP A 1 310 ? 15.389 -13.895 -11.748 1.00 90.00 310 ASP A N 1
ATOM 2505 C CA . ASP A 1 310 ? 15.255 -14.746 -12.935 1.00 90.00 310 ASP A CA 1
ATOM 2506 C C . ASP A 1 310 ? 14.864 -13.919 -14.165 1.00 90.00 310 ASP A C 1
ATOM 2508 O O . ASP A 1 310 ? 13.691 -13.784 -14.517 1.00 90.00 310 ASP A O 1
ATOM 2512 N N . ALA A 1 311 ? 15.866 -13.414 -14.890 1.00 84.25 311 ALA A N 1
ATOM 2513 C CA . ALA A 1 311 ? 15.669 -12.633 -16.114 1.00 84.25 311 ALA A CA 1
ATOM 2514 C C . ALA A 1 311 ? 14.797 -13.332 -17.180 1.00 84.25 311 ALA A C 1
ATOM 2516 O O . ALA A 1 311 ? 14.226 -12.658 -18.043 1.00 84.25 311 ALA A O 1
ATOM 2517 N N . ARG A 1 312 ? 14.682 -14.668 -17.133 1.00 88.56 312 ARG A N 1
ATOM 2518 C CA . ARG A 1 312 ?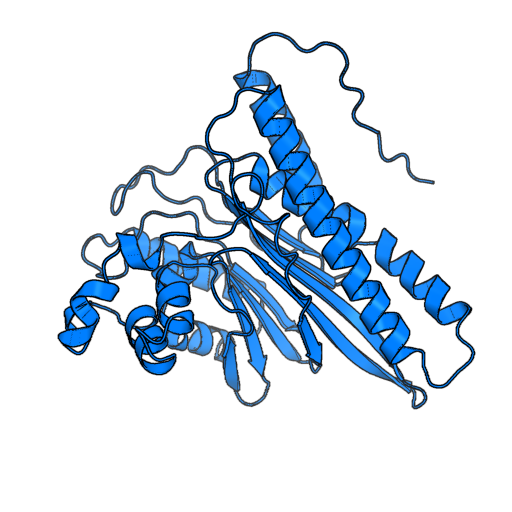 13.860 -15.461 -18.061 1.00 88.56 312 ARG A CA 1
ATOM 2519 C C . ARG A 1 312 ? 12.394 -15.483 -17.650 1.00 88.56 312 ARG A C 1
ATOM 2521 O O . ARG A 1 312 ? 11.543 -15.777 -18.489 1.00 88.56 312 ARG A O 1
ATOM 2528 N N . HIS A 1 313 ? 12.091 -15.195 -16.386 1.00 90.38 313 HIS A N 1
ATOM 2529 C CA . HIS A 1 313 ? 10.721 -15.159 -15.918 1.00 90.38 313 HIS A CA 1
ATOM 2530 C C . HIS A 1 313 ? 9.994 -13.970 -16.577 1.00 90.38 313 HIS A C 1
ATOM 2532 O O . HIS A 1 313 ? 10.453 -12.823 -16.482 1.00 90.38 313 HIS A O 1
ATOM 2538 N N . PRO A 1 314 ? 8.850 -14.196 -17.251 1.00 89.19 314 PRO A N 1
ATOM 2539 C CA . PRO A 1 314 ? 8.142 -13.133 -17.970 1.00 89.19 314 PRO A CA 1
ATOM 2540 C C . PRO A 1 314 ? 7.706 -11.962 -17.080 1.00 89.19 314 PRO A C 1
ATOM 2542 O O . PRO A 1 314 ? 7.666 -10.825 -17.541 1.00 89.19 314 PRO A O 1
ATOM 2545 N N . ARG A 1 315 ? 7.444 -12.245 -15.799 1.00 90.12 315 ARG A N 1
ATOM 2546 C CA . ARG A 1 315 ? 7.064 -11.261 -14.776 1.00 90.12 315 ARG A CA 1
ATOM 2547 C C . ARG A 1 315 ? 8.232 -10.616 -14.017 1.00 90.12 315 ARG A C 1
ATOM 2549 O O . ARG A 1 315 ? 7.994 -9.764 -13.178 1.00 90.12 315 ARG A O 1
ATOM 2556 N N . ALA A 1 316 ? 9.477 -11.016 -14.284 1.00 90.38 316 ALA A N 1
ATOM 2557 C CA . ALA A 1 316 ? 10.623 -10.453 -13.574 1.00 90.38 316 ALA A CA 1
ATOM 2558 C C . ALA A 1 316 ? 10.799 -8.961 -13.889 1.00 90.38 316 ALA A C 1
ATOM 2560 O O . ALA A 1 316 ? 10.941 -8.589 -15.057 1.00 90.38 316 ALA A O 1
ATOM 2561 N N . ILE A 1 317 ? 10.825 -8.133 -12.852 1.00 88.12 317 ILE A N 1
ATOM 2562 C CA . ILE A 1 317 ? 11.136 -6.694 -12.887 1.00 88.12 317 ILE A CA 1
ATOM 2563 C C . ILE A 1 317 ? 12.194 -6.401 -11.817 1.00 88.12 317 ILE A C 1
ATOM 2565 O O . ILE A 1 317 ? 12.196 -7.050 -10.777 1.00 88.12 317 ILE A O 1
ATOM 2569 N N . ALA A 1 318 ? 13.126 -5.485 -12.080 1.00 88.56 318 ALA A N 1
ATOM 2570 C CA . ALA A 1 318 ? 14.021 -4.993 -11.038 1.00 88.56 318 ALA A CA 1
ATOM 2571 C C . ALA A 1 318 ? 13.330 -3.848 -10.309 1.00 88.56 318 ALA A C 1
ATOM 2573 O O . ALA A 1 318 ? 13.172 -2.779 -10.891 1.00 88.56 318 ALA A O 1
ATOM 2574 N N . ASP A 1 319 ? 12.905 -4.113 -9.080 1.00 90.88 319 ASP A N 1
ATOM 2575 C CA . ASP A 1 319 ? 12.236 -3.131 -8.239 1.00 90.88 319 ASP A CA 1
ATOM 2576 C C . ASP A 1 319 ? 12.482 -3.417 -6.758 1.00 90.88 319 ASP A C 1
ATOM 2578 O O . ASP A 1 319 ? 12.896 -4.533 -6.416 1.00 90.88 319 ASP A O 1
ATOM 2582 N N . ASP A 1 320 ? 12.253 -2.417 -5.909 1.00 95.00 320 ASP A N 1
ATOM 2583 C CA . ASP A 1 320 ? 12.183 -2.615 -4.461 1.00 95.00 320 ASP A CA 1
ATOM 2584 C C . ASP A 1 320 ? 10.970 -3.489 -4.115 1.00 95.00 320 ASP A C 1
ATOM 2586 O O . ASP A 1 320 ? 10.001 -3.566 -4.863 1.00 95.00 320 ASP A O 1
ATOM 2590 N N . ILE A 1 321 ? 11.054 -4.257 -3.027 1.00 95.88 321 ILE A N 1
ATOM 2591 C CA . ILE A 1 321 ? 10.062 -5.288 -2.713 1.00 95.88 321 ILE A CA 1
ATOM 2592 C C . ILE A 1 321 ? 9.505 -5.054 -1.319 1.00 95.88 321 ILE A C 1
ATOM 2594 O O . ILE A 1 321 ? 10.170 -5.281 -0.302 1.00 95.88 321 ILE A O 1
ATOM 2598 N N . CYS A 1 322 ? 8.231 -4.676 -1.276 1.00 97.31 322 CYS A N 1
ATOM 2599 C CA . CYS A 1 322 ? 7.573 -4.274 -0.049 1.00 97.31 322 CYS A CA 1
ATOM 2600 C C . CYS A 1 322 ? 6.171 -4.882 0.080 1.00 97.31 322 CYS A C 1
ATOM 2602 O O . CYS A 1 322 ? 5.283 -4.695 -0.755 1.00 97.31 322 CYS A O 1
ATOM 2604 N N . VAL A 1 323 ? 5.960 -5.615 1.177 1.00 98.12 323 VAL A N 1
ATOM 2605 C CA . VAL A 1 323 ? 4.648 -6.125 1.600 1.00 98.12 323 VAL A CA 1
ATOM 2606 C C . VAL A 1 323 ? 4.453 -5.928 3.097 1.00 98.12 323 VAL A C 1
ATOM 2608 O O . VAL A 1 323 ? 5.375 -6.089 3.897 1.00 98.12 323 VAL A O 1
ATOM 2611 N N . LEU A 1 324 ? 3.224 -5.623 3.481 1.00 98.00 324 LEU A N 1
ATOM 2612 C CA . LEU A 1 324 ? 2.748 -5.556 4.852 1.00 98.00 324 LEU A CA 1
ATOM 2613 C C . LEU A 1 324 ? 1.539 -6.477 4.978 1.00 98.00 324 LEU A C 1
ATOM 2615 O O . LEU A 1 324 ? 0.622 -6.417 4.160 1.00 98.00 324 LEU A O 1
ATOM 2619 N N . VAL A 1 325 ? 1.514 -7.311 6.016 1.00 98.38 325 VAL A N 1
ATOM 2620 C CA . VAL A 1 325 ? 0.358 -8.155 6.339 1.00 98.38 325 VAL A CA 1
ATOM 2621 C C . VAL A 1 325 ? -0.061 -7.914 7.778 1.00 98.38 325 VAL A C 1
ATOM 2623 O O . VAL A 1 325 ? 0.761 -7.983 8.684 1.00 98.38 325 VAL A O 1
ATOM 2626 N N . HIS A 1 326 ? -1.340 -7.661 8.022 1.00 98.12 326 HIS A N 1
ATOM 2627 C CA . HIS A 1 326 ? -1.865 -7.505 9.372 1.00 98.12 326 HIS A CA 1
ATOM 2628 C C . HIS A 1 326 ? -3.145 -8.308 9.560 1.00 98.12 326 HIS A C 1
ATOM 2630 O O . HIS A 1 326 ? -4.144 -8.063 8.888 1.00 98.12 326 HIS A O 1
ATOM 2636 N N . THR A 1 327 ? -3.105 -9.257 10.489 1.00 97.75 327 THR A N 1
ATOM 2637 C CA . THR A 1 327 ? -4.284 -9.954 10.998 1.00 97.75 327 THR A CA 1
ATOM 2638 C C . THR A 1 327 ? -4.969 -9.094 12.062 1.00 97.75 327 THR A C 1
ATOM 2640 O O . THR A 1 327 ? -4.324 -8.739 13.051 1.00 97.75 327 THR A O 1
ATOM 2643 N N . VAL A 1 328 ? -6.248 -8.776 11.829 1.00 95.19 328 VAL A N 1
ATOM 2644 C CA . VAL A 1 328 ? -7.126 -7.973 12.707 1.00 95.19 328 VAL A CA 1
ATOM 2645 C C . VAL A 1 328 ? -7.485 -8.718 13.982 1.00 95.19 328 VAL A C 1
ATOM 2647 O O . VAL A 1 328 ? -7.734 -9.944 13.889 1.00 95.19 328 VAL A O 1
#